Protein AF-A0A7X8HDX9-F1 (afdb_monomer)

Foldseek 3Di:
DDDDDDDDPDDDQDAQPDPQLNQLLVVLCVVLVCPVVDPPDDPVNNVVSVVLNVLLSVLSNLLSVCCVVVVAPFFDCVVPPVDDRDVVLAAEEEEEEDDLAADDSVSVSLLSCLSSDPPNNHNAYEYEYAAADDPVCNPGDHRVRSLVRCCVVPPPNPPPHYHYDYQRHNHDPLNSLLSVLLSRQQGAYEYEYEEEPVCVVVCVVCVVVSVVSNVVSCVVSNYNYHYHYDYDD

Nearest PDB structures (foldseek):
  6p6f-assembly1_B  TM=4.326E-01  e=3.701E-01  synthetic construct
  1di0-assembly1_A  TM=3.783E-01  e=5.252E-01  Brucella abortus
  1kz9-assembly1_E  TM=4.266E-01  e=2.537E+00  Schizosaccharomyces pombe
  2obx-assembly1_A  TM=3.751E-01  e=1.788E+00  Mesorhizobium loti
  2a57-assembly1_A  TM=4.242E-01  e=6.086E+00  Schizosaccharomyces pombe

Mean predicted aligned error: 6.3 Å

Solvent-accessible surface area (backbone atoms only — not comparable to full-atom values): 13174 Å² total; per-residue (Å²): 136,81,85,78,78,74,77,80,78,79,70,80,83,83,72,60,80,48,71,67,48,40,53,32,52,50,51,51,51,52,56,61,65,49,53,79,75,45,86,88,59,53,74,65,54,50,52,53,51,50,53,51,50,54,53,50,54,54,23,45,48,41,33,36,54,32,41,74,70,64,68,35,63,66,54,68,55,86,55,51,89,85,44,86,62,46,72,94,45,46,44,49,35,24,38,40,53,74,44,60,63,70,70,45,70,69,58,54,48,49,55,39,48,44,56,35,35,93,81,38,81,31,41,30,34,37,43,28,52,40,33,45,90,46,85,93,52,80,83,55,68,56,55,68,58,34,49,51,48,39,39,73,68,27,63,92,43,44,56,63,45,38,40,74,44,99,62,14,76,78,14,46,66,63,51,31,53,40,58,53,52,68,73,43,64,60,22,38,39,38,40,33,38,49,36,50,63,86,51,41,70,59,50,65,69,46,41,69,65,47,46,55,54,41,52,52,50,22,59,74,38,55,29,51,77,45,80,47,78,43,75,49,129

Structure (mmCIF, N/CA/C/O backbone):
data_AF-A0A7X8HDX9-F1
#
_entry.id   AF-A0A7X8HDX9-F1
#
loop_
_atom_site.group_PDB
_atom_site.id
_atom_site.type_symbol
_atom_site.label_atom_id
_atom_site.label_alt_id
_atom_site.label_comp_id
_atom_site.label_asym_id
_atom_site.label_entity_id
_atom_site.label_seq_id
_atom_site.pdbx_PDB_ins_code
_atom_site.Cartn_x
_atom_site.Cartn_y
_atom_site.Cartn_z
_atom_site.occupancy
_atom_site.B_iso_or_equiv
_atom_site.auth_seq_id
_atom_site.auth_comp_id
_atom_site.auth_asym_id
_atom_site.auth_atom_id
_atom_site.pdbx_PDB_model_num
ATOM 1 N N . MET A 1 1 ? 4.720 26.850 -41.016 1.00 37.66 1 MET A N 1
ATOM 2 C CA . MET A 1 1 ? 5.793 26.227 -40.214 1.00 37.66 1 MET A CA 1
ATOM 3 C C . MET A 1 1 ? 5.477 26.495 -38.758 1.00 37.66 1 MET A C 1
ATOM 5 O O . MET A 1 1 ? 5.655 27.613 -38.307 1.00 37.66 1 MET A O 1
ATOM 9 N N . THR A 1 2 ? 4.884 25.527 -38.069 1.00 37.19 2 THR A N 1
ATOM 10 C CA . THR A 1 2 ? 4.620 25.596 -36.626 1.00 37.19 2 THR A CA 1
ATOM 11 C C . THR A 1 2 ? 5.867 25.128 -35.892 1.00 37.19 2 THR A C 1
ATOM 13 O O . THR A 1 2 ? 6.262 23.969 -36.041 1.00 37.19 2 THR A O 1
ATOM 16 N N . GLU A 1 3 ? 6.498 26.039 -35.154 1.00 37.12 3 GLU A N 1
ATOM 17 C CA . GLU A 1 3 ? 7.587 25.736 -34.229 1.00 37.12 3 GLU A CA 1
ATOM 18 C C . GLU A 1 3 ? 7.118 24.668 -33.239 1.00 37.12 3 GLU A C 1
ATOM 20 O O . GLU A 1 3 ? 6.169 24.861 -32.480 1.00 37.12 3 GLU A O 1
ATOM 25 N N . ARG A 1 4 ? 7.761 23.500 -33.294 1.00 38.28 4 ARG A N 1
ATOM 26 C CA . ARG A 1 4 ? 7.663 22.499 -32.238 1.00 38.28 4 ARG A CA 1
ATOM 27 C C . ARG A 1 4 ? 8.519 23.006 -31.089 1.00 38.28 4 ARG A C 1
ATOM 29 O O . ARG A 1 4 ? 9.742 22.942 -31.168 1.00 38.28 4 ARG A O 1
ATOM 36 N N . THR A 1 5 ? 7.879 23.526 -30.053 1.00 39.78 5 THR A N 1
ATOM 37 C CA . THR A 1 5 ? 8.515 23.786 -28.765 1.00 39.78 5 THR A CA 1
ATOM 38 C C . THR A 1 5 ? 9.063 22.461 -28.243 1.00 39.78 5 THR A C 1
ATOM 40 O O . THR A 1 5 ? 8.305 21.518 -28.013 1.00 39.78 5 THR A O 1
ATOM 43 N N . GLU A 1 6 ? 10.388 22.361 -28.129 1.00 35.78 6 GLU A N 1
ATOM 44 C CA . GLU A 1 6 ? 11.032 21.241 -27.447 1.00 35.78 6 GLU A CA 1
ATOM 45 C C . GLU A 1 6 ? 10.458 21.115 -26.026 1.00 35.78 6 GLU A C 1
ATOM 47 O O . GLU A 1 6 ? 10.228 22.137 -25.367 1.00 35.78 6 GLU A O 1
ATOM 52 N N . PRO A 1 7 ? 10.210 19.888 -25.532 1.00 40.16 7 PRO A N 1
ATOM 53 C CA . PRO A 1 7 ? 9.835 19.699 -24.140 1.00 40.16 7 PRO A CA 1
ATOM 54 C C . PRO A 1 7 ? 10.942 20.270 -23.235 1.00 40.16 7 PRO A C 1
ATOM 56 O O . PRO A 1 7 ? 12.125 20.184 -23.582 1.00 40.16 7 PRO A O 1
ATOM 59 N N . PRO A 1 8 ? 10.587 20.877 -22.090 1.00 40.69 8 PRO A N 1
ATOM 60 C CA . PRO A 1 8 ? 11.561 21.500 -21.206 1.00 40.69 8 PRO A CA 1
ATOM 61 C C . PRO A 1 8 ? 12.632 20.484 -20.801 1.00 40.69 8 PRO A C 1
ATOM 63 O O . PRO A 1 8 ? 12.323 19.373 -20.369 1.00 40.69 8 PRO A O 1
ATOM 66 N N . ARG A 1 9 ? 13.904 20.873 -20.957 1.00 42.75 9 ARG A N 1
ATOM 67 C CA . ARG A 1 9 ? 15.053 20.074 -20.518 1.00 42.75 9 ARG A CA 1
ATOM 68 C C . ARG A 1 9 ? 14.881 19.718 -19.043 1.00 42.75 9 ARG A C 1
ATOM 70 O O . ARG A 1 9 ? 14.708 20.613 -18.215 1.00 42.75 9 ARG A O 1
ATOM 77 N N . ALA A 1 10 ? 14.954 18.423 -18.737 1.00 47.06 10 ALA A N 1
ATOM 78 C CA . ALA A 1 10 ? 14.985 17.922 -17.372 1.00 47.06 10 ALA A CA 1
ATOM 79 C C . ALA A 1 10 ? 16.062 18.680 -16.579 1.00 47.06 10 ALA A C 1
ATOM 81 O O . ALA A 1 10 ? 17.202 18.814 -17.031 1.00 47.06 10 ALA A O 1
ATOM 82 N N . GLY A 1 11 ? 15.677 19.228 -15.423 1.00 48.50 11 GLY A N 1
ATOM 83 C CA . GLY A 1 11 ? 16.617 19.851 -14.493 1.00 48.50 11 GLY A CA 1
ATOM 84 C C . GLY A 1 11 ? 17.691 18.856 -14.029 1.00 48.50 11 GLY A C 1
ATOM 85 O O . GLY A 1 11 ? 17.603 17.663 -14.329 1.00 48.50 11 GLY A O 1
ATOM 86 N N . PRO A 1 12 ? 18.717 19.312 -13.289 1.00 50.28 12 PRO A N 1
ATOM 87 C CA . PRO A 1 12 ? 19.726 18.405 -12.753 1.00 50.28 12 PRO A CA 1
ATOM 88 C C . PRO A 1 12 ? 19.052 17.268 -11.965 1.00 50.28 12 PRO A C 1
ATOM 90 O O . PRO A 1 12 ? 18.074 17.531 -11.255 1.00 50.28 12 PRO A O 1
ATOM 93 N N . PRO A 1 13 ? 19.546 16.019 -12.078 1.00 60.22 13 PRO A N 1
ATOM 94 C CA . PRO A 1 13 ? 18.929 14.875 -11.423 1.00 60.22 13 PRO A CA 1
ATOM 95 C C . PRO A 1 13 ? 18.834 15.129 -9.918 1.00 60.22 13 PRO A C 1
ATOM 97 O O . PRO A 1 13 ? 19.844 15.278 -9.221 1.00 60.22 13 PRO A O 1
ATOM 100 N N . ARG A 1 14 ? 17.599 15.210 -9.411 1.00 75.31 14 ARG A N 1
ATOM 101 C CA . ARG A 1 14 ? 17.349 15.369 -7.979 1.00 75.31 14 ARG A CA 1
ATOM 102 C C . ARG A 1 14 ? 17.865 14.121 -7.270 1.00 75.31 14 ARG A C 1
ATOM 104 O O . ARG A 1 14 ? 17.580 12.996 -7.670 1.00 75.31 14 ARG A O 1
ATOM 111 N N . THR A 1 15 ? 18.672 14.325 -6.235 1.00 83.38 15 THR A N 1
ATOM 112 C CA . THR A 1 15 ? 19.253 13.232 -5.448 1.00 83.38 15 THR A CA 1
ATOM 113 C C . THR A 1 15 ? 18.487 13.096 -4.134 1.00 83.38 15 THR A C 1
ATOM 115 O O . THR A 1 15 ? 18.305 14.113 -3.460 1.00 83.38 15 THR A O 1
ATOM 118 N N . PRO A 1 16 ? 18.067 11.881 -3.732 1.00 90.12 16 PRO A N 1
ATOM 119 C CA . PRO A 1 16 ? 17.380 11.686 -2.462 1.00 90.12 16 PRO A CA 1
ATOM 120 C C . PRO A 1 16 ? 18.312 11.967 -1.278 1.00 90.12 16 PRO A C 1
ATOM 122 O O . PRO A 1 16 ? 19.475 11.524 -1.229 1.00 90.12 16 PRO A O 1
ATOM 125 N N . ARG A 1 17 ? 17.793 12.711 -0.306 1.00 90.81 17 ARG A N 1
ATOM 126 C CA . ARG A 1 17 ? 18.526 13.148 0.884 1.00 90.81 17 ARG A CA 1
ATOM 127 C C . ARG A 1 17 ? 18.380 12.150 2.028 1.00 90.81 17 ARG A C 1
ATOM 129 O O . ARG A 1 17 ? 19.383 11.899 2.698 1.00 90.81 17 ARG A O 1
ATOM 136 N N . SER A 1 18 ? 17.207 11.542 2.211 1.00 90.50 18 SER A N 1
ATOM 137 C CA . SER A 1 18 ? 17.012 10.493 3.216 1.00 90.50 18 SER A CA 1
ATOM 138 C C . SER A 1 18 ? 17.762 9.200 2.841 1.00 90.50 18 SER A C 1
ATOM 140 O O . SER A 1 18 ? 17.784 8.802 1.665 1.00 90.50 18 SER A O 1
ATOM 142 N N . PRO A 1 19 ? 18.418 8.534 3.812 1.00 91.06 19 PRO A N 1
ATOM 143 C CA . PRO A 1 19 ? 19.074 7.245 3.591 1.00 91.06 19 PRO A CA 1
ATOM 144 C C . PRO A 1 19 ? 18.121 6.171 3.053 1.00 91.06 19 PRO A C 1
ATOM 146 O O . PRO A 1 19 ? 18.496 5.395 2.171 1.00 91.06 19 PRO A O 1
ATOM 149 N N . GLU A 1 20 ? 16.886 6.155 3.550 1.00 91.00 20 GLU A N 1
ATOM 150 C CA . GLU A 1 20 ? 15.855 5.182 3.203 1.00 91.00 20 GLU A CA 1
ATOM 151 C C . GLU A 1 20 ? 15.478 5.312 1.730 1.00 91.00 20 GLU A C 1
ATOM 153 O O . GLU A 1 20 ? 15.574 4.333 0.987 1.00 91.00 20 GLU A O 1
ATOM 158 N N . ILE A 1 21 ? 15.137 6.521 1.267 1.00 94.50 21 ILE A N 1
ATOM 159 C CA . ILE A 1 21 ? 14.769 6.731 -0.137 1.00 94.50 21 ILE A CA 1
ATOM 160 C C . ILE A 1 21 ? 15.964 6.491 -1.055 1.00 94.50 21 ILE A C 1
ATOM 162 O O . ILE A 1 21 ? 15.805 5.874 -2.108 1.00 94.50 21 ILE A O 1
ATOM 166 N N . ARG A 1 22 ? 17.180 6.885 -0.656 1.00 94.81 22 ARG A N 1
ATOM 167 C CA . ARG A 1 22 ? 18.393 6.589 -1.435 1.00 94.81 22 ARG A CA 1
ATOM 168 C C . ARG A 1 22 ? 18.588 5.089 -1.641 1.00 94.81 22 ARG A C 1
ATOM 170 O O . ARG A 1 22 ? 18.906 4.664 -2.752 1.00 94.81 22 ARG A O 1
ATOM 177 N N . ARG A 1 23 ? 18.374 4.290 -0.594 1.00 95.19 23 ARG A N 1
ATOM 178 C CA . ARG A 1 23 ? 18.450 2.826 -0.649 1.00 95.19 23 ARG A CA 1
ATOM 179 C C . ARG A 1 23 ? 17.390 2.246 -1.589 1.00 95.19 23 ARG A C 1
ATOM 181 O O . ARG A 1 23 ? 17.733 1.414 -2.428 1.00 95.19 23 ARG A O 1
ATOM 188 N N . ILE A 1 24 ? 16.132 2.681 -1.466 1.00 95.62 24 ILE A N 1
ATOM 189 C CA . ILE A 1 24 ? 15.026 2.209 -2.319 1.00 95.62 24 ILE A CA 1
ATOM 190 C C . ILE A 1 24 ? 15.304 2.565 -3.783 1.00 95.62 24 ILE A C 1
ATOM 192 O O . ILE A 1 24 ? 15.274 1.689 -4.644 1.00 95.62 24 ILE A O 1
ATOM 196 N N . LEU A 1 25 ? 15.659 3.822 -4.058 1.00 95.56 25 LEU A N 1
ATOM 197 C CA . LEU A 1 25 ? 15.948 4.312 -5.404 1.00 95.56 25 LEU A CA 1
ATOM 198 C C . LEU A 1 25 ? 17.123 3.563 -6.047 1.00 95.56 25 LEU A C 1
ATOM 200 O O . LEU A 1 25 ? 17.060 3.209 -7.221 1.00 95.56 25 LEU A O 1
ATOM 204 N N . GLY A 1 26 ? 18.174 3.266 -5.275 1.00 94.88 26 GLY A N 1
ATOM 205 C CA . GLY A 1 26 ? 19.292 2.445 -5.740 1.00 94.88 26 GLY A CA 1
ATOM 206 C C . GLY A 1 26 ? 18.860 1.036 -6.157 1.00 94.88 26 GLY A C 1
ATOM 207 O O . GLY A 1 26 ? 19.297 0.547 -7.198 1.00 94.88 26 GLY A O 1
ATOM 208 N N . LYS A 1 27 ? 17.958 0.401 -5.394 1.00 95.25 27 LYS A N 1
ATOM 209 C CA . LYS A 1 27 ? 17.389 -0.909 -5.754 1.00 95.25 27 LYS A CA 1
ATOM 210 C C . LYS A 1 27 ? 16.525 -0.835 -7.009 1.00 95.25 27 LYS A C 1
ATOM 212 O O . LYS A 1 27 ? 16.699 -1.669 -7.890 1.00 95.25 27 LYS A O 1
ATOM 217 N N . VAL A 1 28 ? 15.648 0.166 -7.107 1.00 94.38 28 VAL A N 1
ATOM 218 C CA . VAL A 1 28 ? 14.807 0.400 -8.293 1.00 94.38 28 VAL A CA 1
ATOM 219 C C . VAL A 1 28 ? 15.687 0.551 -9.533 1.00 94.38 28 VAL A C 1
ATOM 221 O O . VAL A 1 28 ? 15.566 -0.242 -10.463 1.00 94.38 28 VAL A O 1
ATOM 224 N N . ARG A 1 29 ? 16.654 1.473 -9.512 1.00 93.88 29 ARG A N 1
ATOM 225 C CA . ARG A 1 29 ? 17.590 1.686 -10.627 1.00 93.88 29 ARG A CA 1
ATOM 226 C C . ARG A 1 29 ? 18.380 0.433 -10.990 1.00 93.88 29 ARG A C 1
ATOM 228 O O . ARG A 1 29 ? 18.578 0.168 -12.168 1.00 93.88 29 ARG A O 1
ATOM 235 N N . GLY A 1 30 ? 18.808 -0.350 -9.999 1.00 92.81 30 GLY A N 1
ATOM 236 C CA . GLY A 1 30 ? 19.499 -1.618 -10.237 1.00 92.81 30 GLY A CA 1
ATOM 237 C C . GLY A 1 30 ? 18.624 -2.648 -10.958 1.00 92.81 30 GLY A C 1
ATOM 238 O O . GLY A 1 30 ? 19.079 -3.277 -11.910 1.00 92.81 30 GLY A O 1
ATOM 239 N N . VAL A 1 31 ? 17.360 -2.790 -10.543 1.00 91.00 31 VAL A N 1
ATOM 240 C CA . VAL A 1 31 ? 16.401 -3.704 -11.185 1.00 91.00 31 VAL A CA 1
ATOM 241 C C . VAL A 1 31 ? 16.117 -3.262 -12.618 1.00 91.00 31 VAL A C 1
ATOM 243 O O . VAL A 1 31 ? 16.304 -4.058 -13.536 1.00 91.00 31 VAL A O 1
ATOM 246 N N . PHE A 1 32 ? 15.737 -2.001 -12.832 1.00 91.12 32 PHE A N 1
ATOM 247 C CA . PHE A 1 32 ? 15.416 -1.508 -14.174 1.00 91.12 32 PHE A CA 1
ATOM 248 C C . PHE A 1 32 ? 16.642 -1.474 -15.098 1.00 91.12 32 PHE A C 1
ATOM 250 O O . PHE A 1 32 ? 16.543 -1.864 -16.257 1.00 91.12 32 PHE A O 1
ATOM 257 N N . GLY A 1 33 ? 17.826 -1.136 -14.579 1.00 89.19 33 GLY A N 1
ATOM 258 C CA . GLY A 1 33 ? 19.077 -1.186 -15.342 1.00 89.19 33 GLY A CA 1
ATOM 259 C C . GLY A 1 33 ? 19.488 -2.602 -15.762 1.00 89.19 33 GLY A C 1
ATOM 260 O O . GLY A 1 33 ? 20.220 -2.768 -16.733 1.00 89.19 33 GLY A O 1
ATOM 261 N N . SER A 1 34 ? 18.992 -3.640 -15.080 1.00 89.00 34 SER A N 1
ATOM 262 C CA . SER A 1 34 ? 19.224 -5.029 -15.488 1.00 89.00 34 SER A CA 1
ATOM 263 C C . SER A 1 34 ? 18.346 -5.473 -16.665 1.00 89.00 34 SER A C 1
ATOM 265 O O . SER A 1 34 ? 18.654 -6.490 -17.287 1.00 89.00 34 SER A O 1
ATOM 267 N N . LEU A 1 35 ? 17.290 -4.727 -17.019 1.00 87.12 35 LEU A N 1
ATOM 268 C CA . LEU A 1 35 ? 16.334 -5.118 -18.066 1.00 87.12 35 LEU A CA 1
ATOM 269 C C . LEU A 1 35 ? 16.977 -5.213 -19.460 1.00 87.12 35 LEU A C 1
ATOM 271 O O . LEU A 1 35 ? 16.535 -5.990 -20.309 1.00 87.12 35 LEU A O 1
ATOM 275 N N . ASP A 1 36 ? 18.078 -4.499 -19.691 1.00 80.69 36 ASP A N 1
ATOM 276 C CA . ASP A 1 36 ? 18.880 -4.594 -20.920 1.00 80.69 36 ASP A CA 1
ATOM 277 C C . ASP A 1 36 ? 19.565 -5.944 -21.115 1.00 80.69 36 ASP A C 1
ATOM 279 O O . ASP A 1 36 ? 19.867 -6.327 -22.244 1.00 80.69 36 ASP A O 1
ATOM 283 N N . THR A 1 37 ? 19.713 -6.724 -20.047 1.00 86.88 37 THR A N 1
ATOM 284 C CA . THR A 1 37 ? 20.318 -8.060 -20.112 1.00 86.88 37 THR A CA 1
ATOM 285 C C . THR A 1 37 ? 19.340 -9.162 -20.526 1.00 86.88 37 THR A C 1
ATOM 287 O O . THR A 1 37 ? 19.771 -10.257 -20.888 1.00 86.88 37 THR A O 1
ATOM 290 N N . TYR A 1 38 ? 18.030 -8.891 -20.524 1.00 86.88 38 TYR A N 1
ATOM 291 C CA . TYR A 1 38 ? 17.012 -9.890 -20.847 1.00 86.88 38 TYR A CA 1
ATOM 292 C C . TYR A 1 38 ? 16.660 -9.850 -22.335 1.00 86.88 38 TYR A C 1
ATOM 294 O O . TYR A 1 38 ? 16.083 -8.882 -22.835 1.00 86.88 38 TYR A O 1
ATOM 302 N N . SER A 1 39 ? 16.977 -10.938 -23.041 1.00 86.19 39 SER A N 1
ATOM 303 C CA . SER A 1 39 ? 16.709 -11.101 -24.477 1.00 86.19 39 SER A CA 1
ATOM 304 C C . SER A 1 39 ? 15.231 -11.305 -24.813 1.00 86.19 39 SER A C 1
ATOM 306 O O . SER A 1 39 ? 14.847 -11.159 -25.969 1.00 86.19 39 SER A O 1
ATOM 308 N N . CYS A 1 40 ? 14.400 -11.632 -23.821 1.00 87.94 40 CYS A N 1
ATOM 309 C CA . CYS A 1 40 ? 12.962 -11.825 -23.994 1.00 87.94 40 CYS A CA 1
ATOM 310 C C . CYS A 1 40 ? 12.159 -10.519 -24.075 1.00 87.94 40 CYS A C 1
ATOM 312 O O . CYS A 1 40 ? 10.977 -10.587 -24.393 1.00 87.94 40 CYS A O 1
ATOM 314 N N . LEU A 1 41 ? 12.771 -9.363 -23.788 1.00 89.50 41 LEU A N 1
ATOM 315 C CA . LEU A 1 41 ? 12.086 -8.070 -23.771 1.00 89.50 41 LEU A CA 1
ATOM 316 C C . LEU A 1 41 ? 12.243 -7.340 -25.103 1.00 89.50 41 LEU A C 1
ATOM 318 O O . LEU A 1 41 ? 13.371 -7.037 -25.527 1.00 89.50 41 LEU A O 1
ATOM 322 N N . ASP A 1 42 ? 11.113 -7.010 -25.723 1.00 90.88 42 ASP A N 1
ATOM 323 C CA . ASP A 1 42 ? 11.083 -6.243 -26.962 1.00 90.88 42 ASP A CA 1
ATOM 324 C C . ASP A 1 42 ? 11.212 -4.722 -26.708 1.00 90.88 42 ASP A C 1
ATOM 326 O O . ASP A 1 42 ? 11.363 -4.245 -25.580 1.00 90.88 42 ASP A O 1
ATOM 330 N N . GLN A 1 43 ? 11.206 -3.915 -27.775 1.00 87.62 43 GLN A N 1
ATOM 331 C CA . GLN A 1 43 ? 11.323 -2.458 -27.636 1.00 87.62 43 GLN A CA 1
ATOM 332 C C . GLN A 1 43 ? 10.103 -1.823 -26.946 1.00 87.62 43 GLN A C 1
ATOM 334 O O . GLN A 1 43 ? 10.236 -0.776 -26.308 1.00 87.62 43 GLN A O 1
ATOM 339 N N . ARG A 1 44 ? 8.914 -2.410 -27.098 1.00 90.06 44 ARG A N 1
ATOM 340 C CA . ARG A 1 44 ? 7.688 -1.919 -26.470 1.00 90.06 44 ARG A CA 1
ATOM 341 C C . ARG A 1 44 ? 7.745 -2.165 -24.965 1.00 90.06 44 ARG A C 1
ATOM 343 O O . ARG A 1 44 ? 7.525 -1.212 -24.220 1.00 90.06 44 ARG A O 1
ATOM 350 N N . ASP A 1 45 ? 8.124 -3.368 -24.547 1.00 89.38 45 ASP A N 1
ATOM 351 C CA . ASP A 1 45 ? 8.305 -3.732 -23.141 1.00 89.38 45 ASP A CA 1
ATOM 352 C C . ASP A 1 45 ? 9.298 -2.780 -22.469 1.00 89.38 45 ASP A C 1
ATOM 354 O O . ASP A 1 45 ? 9.021 -2.204 -21.421 1.00 89.38 45 ASP A O 1
ATOM 358 N N . ARG A 1 46 ? 10.436 -2.518 -23.123 1.00 88.69 46 ARG A N 1
ATOM 359 C CA . ARG A 1 46 ? 11.459 -1.586 -22.615 1.00 88.69 46 ARG A CA 1
ATOM 360 C C . ARG A 1 46 ? 10.931 -0.173 -22.406 1.00 88.69 46 ARG A C 1
ATOM 362 O O . ARG A 1 46 ? 11.267 0.460 -21.409 1.00 88.69 46 ARG A O 1
ATOM 369 N N . ARG A 1 47 ? 10.107 0.333 -23.328 1.00 90.06 47 ARG A N 1
ATOM 370 C CA . ARG A 1 47 ? 9.482 1.658 -23.177 1.00 90.06 47 ARG A CA 1
ATOM 371 C C . ARG A 1 47 ? 8.509 1.683 -22.006 1.00 90.06 47 ARG A C 1
ATOM 373 O O . ARG A 1 47 ? 8.488 2.663 -21.270 1.00 90.06 47 ARG A O 1
ATOM 380 N N . GLU A 1 48 ? 7.731 0.621 -21.831 1.00 90.62 48 GLU A N 1
ATOM 381 C CA . GLU A 1 48 ? 6.813 0.500 -20.701 1.00 90.62 48 GLU A CA 1
ATOM 382 C C . GLU A 1 48 ? 7.570 0.441 -19.369 1.00 90.62 48 GLU A C 1
ATOM 384 O O . GLU A 1 48 ? 7.246 1.183 -18.443 1.00 90.62 48 GLU A O 1
ATOM 389 N N . PHE A 1 49 ? 8.639 -0.352 -19.283 1.00 92.50 49 PHE A N 1
ATOM 390 C CA . PHE A 1 49 ? 9.488 -0.385 -18.096 1.00 92.50 49 PHE A CA 1
ATOM 391 C C . PHE A 1 49 ? 10.148 0.965 -17.808 1.00 92.50 49 PHE A C 1
ATOM 393 O O . PHE A 1 49 ? 10.135 1.400 -16.660 1.00 92.50 49 PHE A O 1
ATOM 400 N N . SER A 1 50 ? 10.660 1.658 -18.828 1.00 91.25 50 SER A N 1
ATOM 401 C CA . SER A 1 50 ? 11.225 3.004 -18.661 1.00 91.25 50 SER A CA 1
ATOM 402 C C . SER A 1 50 ? 10.192 3.981 -18.097 1.00 91.25 50 SER A C 1
ATOM 404 O O . SER A 1 50 ? 10.507 4.741 -17.189 1.00 91.25 50 SER A O 1
ATOM 406 N N . TYR A 1 51 ? 8.945 3.920 -18.575 1.00 93.00 51 TYR A N 1
ATOM 407 C CA . TYR A 1 51 ? 7.861 4.746 -18.044 1.00 93.00 51 TYR A CA 1
ATOM 408 C C . TYR A 1 51 ? 7.612 4.490 -16.548 1.00 93.00 51 TYR A C 1
ATOM 410 O O . TYR A 1 51 ? 7.472 5.436 -15.772 1.00 93.00 51 TYR A O 1
ATOM 418 N N . TYR A 1 52 ? 7.576 3.224 -16.117 1.00 94.69 52 TYR A N 1
ATOM 419 C CA . TYR A 1 52 ? 7.409 2.901 -14.695 1.00 94.69 52 TYR A CA 1
ATOM 420 C C . TYR A 1 52 ? 8.630 3.262 -13.856 1.00 94.69 52 TYR A C 1
ATOM 422 O O . TYR A 1 52 ? 8.457 3.670 -12.708 1.00 94.69 52 TYR A O 1
ATOM 430 N N . GLN A 1 53 ? 9.838 3.142 -14.411 1.00 94.94 53 GLN A N 1
ATOM 431 C CA . GLN A 1 53 ? 11.044 3.606 -13.741 1.00 94.94 53 GLN A CA 1
ATOM 432 C C . GLN A 1 53 ? 10.921 5.098 -13.427 1.00 94.94 53 GLN A C 1
ATOM 434 O O . GLN A 1 53 ? 10.996 5.460 -12.255 1.00 94.94 53 GLN A O 1
ATOM 439 N N . ASP A 1 54 ? 10.649 5.934 -14.432 1.00 94.19 54 ASP A N 1
ATOM 440 C CA . ASP A 1 54 ? 10.513 7.385 -14.258 1.00 94.19 54 ASP A CA 1
ATOM 441 C C . ASP A 1 54 ? 9.450 7.720 -13.203 1.00 94.19 54 ASP A C 1
ATOM 443 O O . ASP A 1 54 ? 9.706 8.482 -12.269 1.00 94.19 54 ASP A O 1
ATOM 447 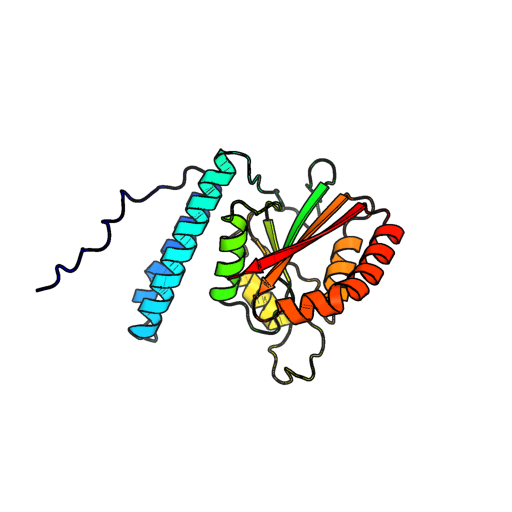N N . LEU A 1 55 ? 8.292 7.056 -13.273 1.00 95.50 55 LEU A N 1
ATOM 448 C CA . LEU A 1 55 ? 7.206 7.216 -12.305 1.00 95.50 55 LEU A CA 1
ATOM 449 C C . LEU A 1 55 ? 7.653 6.881 -10.874 1.00 95.50 55 LEU A C 1
ATOM 451 O O . LEU A 1 55 ? 7.332 7.615 -9.936 1.00 95.50 55 LEU A O 1
ATOM 455 N N . TYR A 1 56 ? 8.377 5.775 -10.681 1.00 96.31 56 TYR A N 1
ATOM 456 C CA . TYR A 1 56 ? 8.866 5.380 -9.359 1.00 96.31 56 TYR A CA 1
ATOM 457 C C . TYR A 1 56 ? 9.916 6.351 -8.840 1.00 96.31 56 TYR A C 1
ATOM 459 O O . TYR A 1 56 ? 9.878 6.701 -7.661 1.00 96.31 56 TYR A O 1
ATOM 467 N N . GLU A 1 57 ? 10.838 6.793 -9.694 1.00 96.00 57 GLU A N 1
ATOM 468 C CA . GLU A 1 57 ? 11.872 7.747 -9.306 1.00 96.00 57 GLU A CA 1
ATOM 469 C C . GLU A 1 57 ? 11.261 9.088 -8.884 1.00 96.00 57 GLU A C 1
ATOM 471 O O . GLU A 1 57 ? 11.586 9.595 -7.808 1.00 96.00 57 GLU A O 1
ATOM 476 N N . GLU A 1 58 ? 10.326 9.625 -9.669 1.00 96.00 58 GLU A N 1
ATOM 477 C CA . GLU A 1 58 ? 9.612 10.863 -9.347 1.00 96.00 58 GLU A CA 1
ATOM 478 C C . GLU A 1 58 ? 8.834 10.750 -8.032 1.00 96.00 58 GLU A C 1
ATOM 480 O O . GLU A 1 58 ? 8.954 11.616 -7.160 1.00 96.00 58 GLU A O 1
ATOM 485 N N . ALA A 1 59 ? 8.081 9.660 -7.848 1.00 96.50 59 ALA A N 1
ATOM 486 C CA . ALA A 1 59 ? 7.311 9.446 -6.629 1.00 96.50 59 ALA A CA 1
ATOM 487 C C . ALA A 1 59 ? 8.219 9.310 -5.397 1.00 96.50 59 ALA A C 1
ATOM 489 O O . ALA A 1 59 ? 7.945 9.911 -4.361 1.00 96.50 59 ALA A O 1
ATOM 490 N N . LEU A 1 60 ? 9.329 8.576 -5.504 1.00 96.62 60 LEU A N 1
ATOM 491 C CA . LEU A 1 60 ? 10.292 8.427 -4.411 1.00 96.62 60 LEU A CA 1
ATOM 492 C C . LEU A 1 60 ? 10.940 9.762 -4.030 1.00 96.62 60 LEU A C 1
ATOM 494 O O . LEU A 1 60 ? 11.102 10.038 -2.843 1.00 96.62 60 LEU A O 1
ATOM 498 N N . LEU A 1 61 ? 11.265 10.614 -5.004 1.00 96.06 61 LEU A N 1
ATOM 499 C CA . LEU A 1 61 ? 11.797 11.953 -4.739 1.00 96.06 61 LEU A CA 1
ATOM 500 C C . LEU A 1 61 ? 10.766 12.861 -4.053 1.00 96.06 61 LEU A C 1
ATOM 502 O O . LEU A 1 61 ? 11.117 13.585 -3.123 1.00 96.06 61 LEU A O 1
ATOM 506 N N . ALA A 1 62 ? 9.494 12.792 -4.449 1.00 95.56 62 ALA A N 1
ATOM 507 C C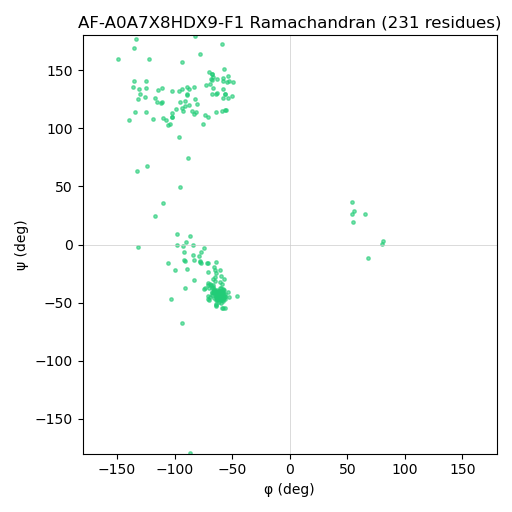A . ALA A 1 62 ? 8.422 13.514 -3.765 1.00 95.56 62 ALA A CA 1
ATOM 508 C C . ALA A 1 62 ? 8.218 13.010 -2.323 1.00 95.56 62 ALA A C 1
ATOM 510 O O . ALA A 1 62 ? 8.046 13.807 -1.400 1.00 95.56 62 ALA A O 1
ATOM 511 N N . ILE A 1 63 ? 8.303 11.694 -2.101 1.00 95.62 63 ILE A N 1
ATOM 512 C CA . ILE A 1 63 ? 8.261 11.103 -0.755 1.00 95.62 63 ILE A CA 1
ATOM 513 C C . ILE A 1 63 ? 9.459 11.581 0.080 1.00 95.62 63 ILE A C 1
ATOM 515 O O . ILE A 1 63 ? 9.275 11.925 1.244 1.00 95.62 63 ILE A O 1
ATOM 519 N N . ASP A 1 64 ? 10.662 11.672 -0.496 1.00 95.06 64 ASP A N 1
ATOM 520 C CA . ASP A 1 64 ? 11.847 12.222 0.182 1.00 95.06 64 ASP A CA 1
ATOM 521 C C . ASP A 1 64 ? 11.616 13.661 0.660 1.00 95.06 64 ASP A C 1
ATOM 523 O O . ASP A 1 64 ? 11.883 13.990 1.816 1.00 95.06 64 ASP A O 1
ATOM 527 N N . GLU A 1 65 ? 11.064 14.515 -0.205 1.00 93.50 65 GLU A N 1
ATOM 528 C CA . GLU A 1 65 ? 10.714 15.896 0.141 1.00 93.50 65 GLU A CA 1
ATOM 529 C C . GLU A 1 65 ? 9.697 15.953 1.291 1.00 93.50 65 GLU A C 1
ATOM 531 O O . GLU A 1 65 ? 9.883 16.724 2.240 1.00 93.50 65 GLU A O 1
ATOM 536 N N . LYS A 1 66 ? 8.675 15.091 1.265 1.00 93.31 66 LYS A N 1
ATOM 537 C CA . LYS A 1 66 ? 7.669 14.998 2.331 1.00 93.31 66 LYS A CA 1
ATOM 538 C C . LYS A 1 66 ? 8.243 14.510 3.659 1.00 93.31 66 LYS A C 1
ATOM 540 O O . LYS A 1 66 ? 7.890 15.072 4.702 1.00 93.31 66 LYS A O 1
ATOM 545 N N . SER A 1 67 ? 9.128 13.516 3.620 1.00 91.00 67 SER A N 1
ATOM 546 C CA . SER A 1 67 ? 9.825 12.993 4.798 1.00 91.00 67 SER A CA 1
ATOM 547 C C . SER A 1 67 ? 10.674 14.069 5.467 1.00 91.00 67 SER A C 1
ATOM 549 O O . SER A 1 67 ? 10.619 14.251 6.681 1.00 91.00 67 SER A O 1
ATOM 551 N N . LEU A 1 68 ? 11.397 14.866 4.679 1.00 90.06 68 LEU A N 1
ATOM 552 C CA . LEU A 1 68 ? 12.210 15.971 5.200 1.00 90.06 68 LEU A CA 1
ATOM 553 C C . LEU A 1 68 ? 11.362 17.110 5.765 1.00 90.06 68 LEU A C 1
ATOM 555 O O . LEU A 1 68 ? 11.745 17.727 6.757 1.00 90.06 68 LEU A O 1
ATOM 559 N N . ALA A 1 69 ? 10.202 17.367 5.159 1.00 90.25 69 ALA A N 1
ATOM 560 C CA . ALA A 1 69 ? 9.221 18.318 5.668 1.00 90.25 69 ALA A CA 1
ATOM 561 C C . ALA A 1 69 ? 8.447 17.799 6.897 1.00 90.25 69 ALA A C 1
ATOM 563 O O . ALA A 1 69 ? 7.628 18.537 7.439 1.00 90.25 69 ALA A O 1
ATOM 564 N N . ARG A 1 70 ? 8.680 16.547 7.332 1.00 87.44 70 ARG A N 1
ATOM 565 C CA . ARG A 1 70 ? 7.933 15.861 8.407 1.00 87.44 70 ARG A CA 1
ATOM 566 C C . ARG A 1 70 ? 6.423 15.798 8.167 1.00 87.44 70 ARG A C 1
ATOM 568 O O . ARG A 1 70 ? 5.620 15.765 9.092 1.00 87.44 70 ARG A O 1
ATOM 575 N N . THR A 1 71 ? 6.037 15.784 6.895 1.00 87.81 71 THR A N 1
ATOM 576 C CA . THR A 1 71 ? 4.639 15.606 6.466 1.00 87.81 71 THR A CA 1
ATOM 577 C C . THR A 1 71 ? 4.310 14.137 6.208 1.00 87.81 71 THR A C 1
ATOM 579 O O . THR A 1 71 ? 3.143 13.772 6.112 1.00 87.81 71 THR A O 1
ATOM 582 N N . LEU A 1 72 ? 5.339 13.290 6.124 1.00 86.00 72 LEU A N 1
ATOM 583 C CA . LEU A 1 72 ? 5.248 11.841 6.041 1.00 86.00 72 LEU A CA 1
ATOM 584 C C . LEU A 1 72 ? 6.364 11.262 6.912 1.00 86.00 72 LEU A C 1
ATOM 586 O O . LEU A 1 72 ? 7.530 11.364 6.560 1.00 86.00 72 LEU A O 1
ATOM 590 N N . GLU A 1 73 ? 6.024 10.705 8.069 1.00 84.31 73 GLU A N 1
ATOM 591 C CA . GLU A 1 73 ? 7.003 10.104 8.981 1.00 84.31 73 GLU A CA 1
ATOM 592 C C . GLU A 1 73 ? 6.845 8.582 8.938 1.00 84.31 73 GLU A C 1
ATOM 594 O O . GLU A 1 73 ? 5.840 8.077 9.442 1.00 84.31 73 GLU A O 1
ATOM 599 N N . PRO A 1 74 ? 7.780 7.843 8.311 1.00 77.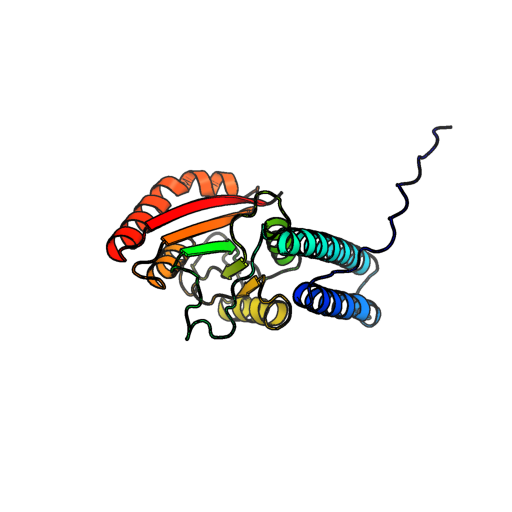00 74 PRO A N 1
ATOM 600 C CA . PRO A 1 74 ? 7.672 6.396 8.217 1.00 77.00 74 PRO A CA 1
ATOM 601 C C . PRO A 1 74 ? 7.592 5.745 9.596 1.00 77.00 74 PRO A C 1
ATOM 603 O O . PRO A 1 74 ? 8.292 6.140 10.529 1.00 77.00 74 PRO A O 1
ATOM 606 N N . VAL A 1 75 ? 6.748 4.724 9.709 1.00 82.31 75 VAL A N 1
ATOM 607 C CA . VAL A 1 75 ? 6.637 3.922 10.928 1.00 82.31 75 VAL A CA 1
ATOM 608 C C . VAL A 1 75 ? 7.631 2.777 10.830 1.00 82.31 75 VAL A C 1
ATOM 610 O O . VAL A 1 75 ? 7.661 2.067 9.824 1.00 82.31 75 VAL A O 1
ATOM 613 N N . ASP A 1 76 ? 8.437 2.589 11.871 1.00 76.62 76 ASP A N 1
ATOM 614 C CA . ASP A 1 76 ? 9.300 1.419 11.958 1.00 76.62 76 ASP A CA 1
ATOM 615 C C . ASP A 1 76 ? 8.454 0.186 12.288 1.00 76.62 76 ASP A C 1
ATOM 617 O O . ASP A 1 76 ? 7.875 0.067 13.366 1.00 76.62 76 ASP A O 1
ATOM 621 N N . LEU A 1 77 ? 8.351 -0.716 11.318 1.00 79.56 77 LEU A N 1
ATOM 622 C CA . LEU A 1 77 ? 7.626 -1.976 11.425 1.00 79.56 77 LEU A CA 1
ATOM 623 C C . LEU A 1 77 ? 8.574 -3.174 11.276 1.00 79.56 77 LEU A C 1
ATOM 625 O O . LEU A 1 77 ? 8.131 -4.245 10.861 1.00 79.56 77 LEU A O 1
ATOM 629 N N . GLN A 1 78 ? 9.870 -3.013 11.566 1.00 73.19 78 GLN A N 1
ATOM 630 C CA . GLN A 1 78 ? 10.858 -4.086 11.415 1.00 73.19 78 GLN A CA 1
ATOM 631 C C . GLN A 1 78 ? 10.503 -5.334 12.239 1.00 73.19 78 GLN A C 1
ATOM 633 O O . GLN A 1 78 ? 10.653 -6.452 11.748 1.00 73.19 78 GLN A O 1
ATOM 638 N N . ASP A 1 79 ? 9.973 -5.131 13.444 1.00 76.12 79 ASP A N 1
ATOM 639 C CA . ASP A 1 79 ? 9.567 -6.199 14.361 1.00 76.12 79 ASP A CA 1
ATOM 640 C C . ASP A 1 79 ? 8.056 -6.495 14.304 1.00 76.12 79 ASP A C 1
ATOM 642 O O . ASP A 1 79 ? 7.529 -7.222 15.144 1.00 76.12 79 ASP A O 1
ATOM 646 N N . TYR A 1 80 ? 7.318 -5.929 13.344 1.00 75.31 80 TYR A N 1
ATOM 647 C CA . TYR A 1 80 ? 5.906 -6.260 13.143 1.00 75.31 80 TYR A CA 1
ATOM 648 C C . TYR A 1 80 ? 5.772 -7.668 12.526 1.00 75.31 80 TYR A C 1
ATOM 650 O O . TYR A 1 80 ? 6.475 -7.973 11.559 1.00 75.31 80 TYR A O 1
ATOM 658 N N . PRO A 1 81 ? 4.824 -8.516 12.979 1.00 70.69 81 PRO A N 1
ATOM 659 C CA . PRO A 1 81 ? 3.727 -8.242 13.918 1.00 70.69 81 PRO A CA 1
ATOM 660 C C . PRO A 1 81 ? 4.044 -8.479 15.402 1.00 70.69 81 PRO A C 1
ATOM 662 O O . PRO A 1 81 ? 3.145 -8.350 16.231 1.00 70.69 81 PRO A O 1
ATOM 665 N N . GLN A 1 82 ? 5.273 -8.859 15.752 1.00 73.06 82 GLN A N 1
ATOM 666 C CA . GLN A 1 82 ? 5.658 -9.199 17.125 1.00 73.06 82 GLN A CA 1
ATOM 667 C C . GLN A 1 82 ? 5.708 -7.968 18.044 1.00 73.06 82 GLN A C 1
ATOM 669 O O . GLN A 1 82 ? 5.371 -8.072 19.223 1.00 73.06 82 GLN A O 1
ATOM 674 N N . VAL A 1 83 ? 6.088 -6.806 17.507 1.00 70.44 83 VAL A N 1
ATOM 675 C CA . VAL A 1 83 ? 6.143 -5.523 18.213 1.00 70.44 83 VAL A CA 1
ATOM 676 C C . VAL A 1 83 ? 5.332 -4.481 17.447 1.00 70.44 83 VAL A C 1
ATOM 678 O O . VAL A 1 83 ? 5.519 -4.252 16.253 1.00 70.44 83 VAL A O 1
ATOM 681 N N . LEU A 1 84 ? 4.412 -3.831 18.159 1.00 67.00 84 LEU A N 1
ATOM 682 C CA . LEU A 1 84 ? 3.558 -2.771 17.631 1.00 67.00 84 LEU A CA 1
ATOM 683 C C . LEU A 1 84 ? 4.161 -1.401 17.957 1.00 67.00 84 LEU A C 1
ATOM 685 O O . LEU A 1 84 ? 3.897 -0.837 19.016 1.00 67.00 84 LEU A O 1
ATOM 689 N N . ALA A 1 85 ? 4.959 -0.850 17.044 1.00 67.50 85 ALA A N 1
ATOM 690 C CA . ALA A 1 85 ? 5.634 0.435 17.232 1.00 67.50 85 ALA A CA 1
ATOM 691 C C . ALA A 1 85 ? 4.856 1.624 16.624 1.00 67.50 85 ALA A C 1
ATOM 693 O O . ALA A 1 85 ? 5.416 2.448 15.908 1.00 67.50 85 ALA A O 1
ATOM 694 N N . PHE A 1 86 ? 3.554 1.743 16.916 1.00 79.19 86 PHE A N 1
ATOM 695 C CA . PHE A 1 86 ? 2.771 2.927 16.527 1.00 79.19 86 PHE A CA 1
ATOM 696 C C . PHE A 1 86 ? 2.793 3.990 17.639 1.00 79.19 86 PHE A C 1
ATOM 698 O O . PHE A 1 86 ? 2.304 3.726 18.746 1.00 79.19 86 PHE A O 1
ATOM 705 N N . PRO A 1 87 ? 3.314 5.209 17.385 1.00 78.19 87 PRO A N 1
ATOM 706 C CA . PRO A 1 87 ? 3.354 6.271 18.385 1.00 78.19 87 PRO A CA 1
ATOM 707 C C . PRO A 1 87 ? 1.963 6.579 18.941 1.00 78.19 87 PRO A C 1
ATOM 709 O O . PRO A 1 87 ? 1.014 6.802 18.191 1.00 78.19 87 PRO A O 1
ATOM 712 N N . ARG A 1 88 ? 1.836 6.609 20.275 1.00 84.44 88 ARG A N 1
ATOM 713 C CA . ARG A 1 88 ? 0.561 6.861 20.984 1.00 84.44 88 ARG A CA 1
ATOM 714 C C . ARG A 1 88 ? -0.574 5.910 20.582 1.00 84.44 88 ARG A C 1
ATOM 716 O O . ARG A 1 88 ? -1.737 6.246 20.799 1.00 84.44 88 ARG A O 1
ATOM 723 N N . TYR A 1 89 ? -0.232 4.766 19.987 1.00 88.69 89 TYR A N 1
ATOM 724 C CA . TYR A 1 89 ? -1.189 3.785 19.491 1.00 88.69 89 TYR A CA 1
ATOM 725 C C . TYR A 1 89 ? -2.222 4.404 18.518 1.00 88.69 89 TYR A C 1
ATOM 727 O O . TYR A 1 89 ? -3.410 4.075 18.524 1.00 88.69 89 TYR A O 1
ATOM 735 N N . ASP A 1 90 ? -1.738 5.357 17.707 1.00 91.88 90 ASP A N 1
ATOM 736 C CA . ASP A 1 90 ? -2.443 5.999 16.593 1.00 91.88 90 ASP A CA 1
ATOM 737 C C . ASP A 1 90 ? -1.956 5.394 15.276 1.00 91.88 90 ASP A C 1
ATOM 739 O O . ASP A 1 90 ? -0.810 5.586 14.863 1.00 91.88 90 ASP A O 1
ATOM 743 N N . ILE A 1 91 ? -2.826 4.625 14.638 1.00 92.75 91 ILE A N 1
ATOM 744 C CA . ILE A 1 91 ? -2.530 3.841 13.449 1.00 92.75 91 ILE A CA 1
ATOM 745 C C . ILE A 1 91 ? -3.142 4.556 12.263 1.00 92.75 91 ILE A C 1
ATOM 747 O O . ILE A 1 91 ? -4.345 4.478 12.015 1.00 92.75 91 ILE A O 1
ATOM 751 N N . ARG A 1 92 ? -2.286 5.222 11.498 1.00 93.81 92 ARG A N 1
ATOM 752 C CA . ARG A 1 92 ? -2.635 5.775 10.193 1.00 93.81 92 ARG A CA 1
ATOM 753 C C . ARG A 1 92 ? -2.063 4.856 9.136 1.00 93.81 92 ARG A C 1
ATOM 755 O O . ARG A 1 92 ? -0.846 4.737 9.023 1.00 93.81 92 ARG A O 1
ATOM 762 N N . ALA A 1 93 ? -2.924 4.188 8.388 1.00 94.50 93 ALA A N 1
ATOM 763 C CA . ALA A 1 93 ? -2.497 3.229 7.381 1.00 94.50 93 ALA A CA 1
ATOM 764 C C . ALA A 1 93 ? -3.297 3.420 6.099 1.00 94.50 93 ALA A C 1
ATOM 766 O O . ALA A 1 93 ? -4.522 3.549 6.131 1.00 94.50 93 ALA A O 1
ATOM 767 N N . ALA A 1 94 ? -2.607 3.409 4.963 1.00 97.06 94 ALA A N 1
ATOM 768 C CA . ALA A 1 94 ? -3.280 3.219 3.696 1.00 97.06 94 ALA A CA 1
ATOM 769 C C . ALA A 1 94 ? -3.389 1.725 3.412 1.00 97.06 94 ALA A C 1
ATOM 771 O O . ALA A 1 94 ? -2.419 0.988 3.582 1.00 97.06 94 ALA A O 1
ATOM 772 N N . LEU A 1 95 ? -4.565 1.277 2.991 1.00 97.31 95 LEU A N 1
ATOM 773 C CA . LEU A 1 95 ? -4.802 -0.105 2.601 1.00 97.31 95 LEU A CA 1
ATOM 774 C C . LEU A 1 95 ? -5.025 -0.147 1.096 1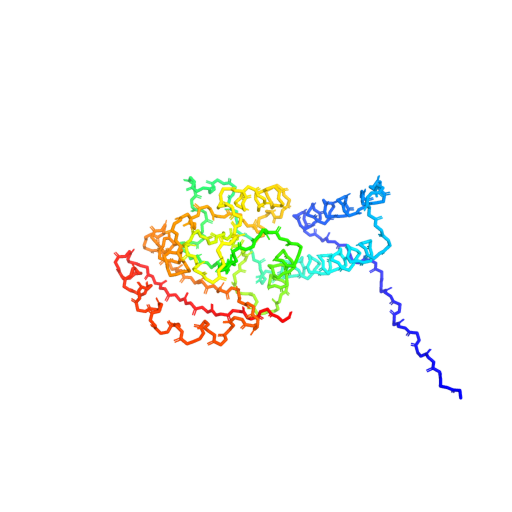.00 97.31 95 LEU A C 1
ATOM 776 O O . LEU A 1 95 ? -5.929 0.515 0.586 1.00 97.31 95 LEU A O 1
ATOM 780 N N . PHE A 1 96 ? -4.213 -0.931 0.394 1.00 95.69 96 PHE A N 1
ATOM 781 C CA . PHE A 1 96 ? -4.470 -1.273 -0.995 1.00 95.69 96 PHE A CA 1
ATOM 782 C C . PHE A 1 96 ? -4.961 -2.716 -1.080 1.00 95.69 96 PHE A C 1
ATOM 784 O O . PHE A 1 96 ? -4.182 -3.663 -0.922 1.00 95.69 96 PHE A O 1
ATOM 791 N N . ILE A 1 97 ? -6.273 -2.849 -1.264 1.00 92.12 97 ILE A N 1
ATOM 792 C CA . ILE A 1 97 ? -7.034 -4.102 -1.193 1.00 92.12 97 ILE A CA 1
ATOM 793 C C . ILE A 1 97 ? -7.980 -4.204 -2.396 1.00 92.12 97 ILE A C 1
ATOM 795 O O . ILE A 1 97 ? -8.009 -3.308 -3.237 1.00 92.12 97 ILE A O 1
ATOM 799 N N . GLY A 1 98 ? -8.704 -5.316 -2.535 1.00 76.81 98 GLY A N 1
ATOM 800 C CA . GLY A 1 98 ? -9.656 -5.508 -3.638 1.00 76.81 98 GLY A CA 1
ATOM 801 C C . GLY A 1 98 ? -9.039 -5.939 -4.974 1.00 76.81 98 GLY A C 1
ATOM 802 O O . GLY A 1 98 ? -9.756 -6.097 -5.963 1.00 76.81 98 GLY A O 1
ATOM 803 N N . SER A 1 99 ? -7.720 -6.173 -5.032 1.00 77.19 99 SER A N 1
ATOM 804 C CA . SER A 1 99 ? -7.084 -6.757 -6.219 1.00 77.19 99 SER A CA 1
ATOM 805 C C . SER A 1 99 ? -7.106 -8.290 -6.168 1.00 77.19 99 SER A C 1
ATOM 807 O O . SER A 1 99 ? -6.543 -8.931 -5.271 1.00 77.19 99 SER A O 1
ATOM 809 N N . PHE A 1 100 ? -7.758 -8.881 -7.172 1.00 78.88 100 PHE A N 1
ATOM 810 C CA . PHE A 1 100 ? -7.776 -10.327 -7.435 1.00 78.88 100 PHE A CA 1
ATOM 811 C C . PHE A 1 100 ? -6.672 -10.763 -8.403 1.00 78.88 100 PHE A C 1
ATOM 813 O O . PHE A 1 100 ? -6.486 -11.959 -8.636 1.00 78.88 100 PHE A O 1
ATOM 820 N N . ASP A 1 101 ? -5.951 -9.795 -8.960 1.00 81.69 101 ASP A N 1
ATOM 821 C CA . ASP A 1 101 ? -4.921 -10.006 -9.961 1.00 81.69 101 ASP A CA 1
ATOM 822 C C . ASP A 1 101 ? -3.543 -10.125 -9.285 1.00 81.69 101 ASP A C 1
ATOM 824 O O . ASP A 1 101 ? -3.354 -9.686 -8.143 1.00 81.69 101 ASP A O 1
ATOM 828 N N . PRO A 1 102 ? -2.558 -10.766 -9.935 1.00 84.38 102 PRO A N 1
ATOM 829 C CA . PRO A 1 102 ? -1.181 -10.735 -9.463 1.00 84.38 102 PRO A CA 1
ATOM 830 C C . PRO A 1 102 ? -0.672 -9.304 -9.263 1.00 84.38 102 PRO A C 1
ATOM 832 O O . PRO A 1 102 ? -1.009 -8.394 -10.020 1.00 84.38 102 PRO A O 1
ATOM 835 N N . PHE A 1 103 ? 0.176 -9.102 -8.253 1.00 89.69 103 PHE A N 1
ATOM 836 C CA . PHE A 1 103 ? 0.764 -7.791 -7.991 1.00 89.69 103 PHE A CA 1
ATOM 837 C C . PHE A 1 103 ? 1.717 -7.398 -9.125 1.00 89.69 103 PHE A C 1
ATOM 839 O O . PHE A 1 103 ? 2.587 -8.175 -9.523 1.00 89.69 103 PHE A O 1
ATOM 846 N N . GLN A 1 104 ? 1.529 -6.191 -9.648 1.00 89.50 104 GLN A N 1
ATOM 847 C CA . GLN A 1 104 ? 2.109 -5.697 -10.900 1.00 89.50 104 GLN A CA 1
ATOM 848 C C . GLN A 1 104 ? 2.648 -4.281 -10.696 1.00 89.50 104 GLN A C 1
ATOM 850 O O . GLN A 1 104 ? 2.340 -3.623 -9.701 1.00 89.50 104 GLN A O 1
ATOM 855 N N . MET A 1 105 ? 3.401 -3.780 -11.675 1.00 91.12 105 MET A N 1
ATOM 856 C CA . MET A 1 105 ? 4.000 -2.445 -11.618 1.00 91.12 105 MET A CA 1
ATOM 857 C C . MET A 1 105 ? 2.974 -1.314 -11.461 1.00 91.12 105 MET A C 1
ATOM 859 O O . MET A 1 105 ? 3.242 -0.339 -10.760 1.00 91.12 105 MET A O 1
ATOM 863 N N . THR A 1 106 ? 1.785 -1.458 -12.050 1.00 91.31 106 THR A N 1
ATOM 864 C CA . THR A 1 106 ? 0.643 -0.545 -11.869 1.00 91.31 106 THR A CA 1
ATOM 865 C C . THR A 1 106 ? 0.223 -0.436 -10.405 1.00 91.31 106 THR A C 1
ATOM 867 O O . THR A 1 106 ? -0.026 0.659 -9.904 1.00 91.31 106 THR A O 1
ATOM 870 N N . HIS A 1 107 ? 0.194 -1.563 -9.695 1.00 93.00 107 HIS A N 1
ATOM 871 C CA . HIS A 1 107 ? -0.186 -1.616 -8.292 1.00 93.00 107 HIS A CA 1
ATOM 872 C C . HIS A 1 107 ? 0.853 -0.915 -7.399 1.00 93.00 107 HIS A C 1
ATOM 874 O O . HIS A 1 107 ? 0.511 -0.124 -6.520 1.00 93.00 107 HIS A O 1
ATOM 880 N N . LEU A 1 108 ? 2.138 -1.152 -7.660 1.00 94.88 108 LEU A N 1
ATOM 881 C CA . LEU A 1 108 ? 3.219 -0.458 -6.964 1.00 94.88 108 LEU A CA 1
ATOM 882 C C . LEU A 1 108 ? 3.234 1.048 -7.289 1.00 94.88 108 LEU A C 1
ATOM 884 O O . LEU A 1 108 ? 3.406 1.869 -6.387 1.00 94.88 108 LEU A O 1
ATOM 888 N N . ALA A 1 109 ? 2.973 1.421 -8.547 1.00 94.69 109 ALA A N 1
ATOM 889 C CA . ALA A 1 109 ? 2.831 2.815 -8.967 1.00 94.69 109 ALA A CA 1
ATOM 890 C C . ALA A 1 109 ? 1.725 3.523 -8.181 1.00 94.69 109 ALA A C 1
ATOM 892 O O . ALA A 1 109 ? 1.926 4.639 -7.710 1.00 94.69 109 ALA A O 1
ATOM 893 N N . ALA A 1 110 ? 0.578 2.869 -8.003 1.00 94.38 110 ALA A N 1
ATOM 894 C CA . ALA A 1 110 ? -0.538 3.403 -7.236 1.00 94.38 110 ALA A CA 1
ATOM 895 C C . ALA A 1 110 ? -0.167 3.685 -5.769 1.00 94.38 110 ALA A C 1
ATOM 897 O O . ALA A 1 110 ? -0.436 4.778 -5.267 1.00 94.38 110 ALA A O 1
ATOM 898 N N . ALA A 1 111 ? 0.505 2.740 -5.104 1.00 95.94 111 ALA A N 1
ATOM 899 C CA . ALA A 1 111 ? 0.961 2.914 -3.724 1.00 95.94 111 ALA A CA 1
ATOM 900 C C . ALA A 1 111 ? 1.962 4.077 -3.586 1.00 95.94 111 ALA A C 1
ATOM 902 O O . ALA A 1 111 ? 1.829 4.913 -2.690 1.00 95.94 111 ALA A O 1
ATOM 903 N N . LEU A 1 112 ? 2.933 4.173 -4.502 1.00 96.62 112 LEU A N 1
ATOM 904 C CA . LEU A 1 112 ? 3.919 5.258 -4.508 1.00 96.62 112 LEU A CA 1
ATOM 905 C C . LEU A 1 112 ? 3.283 6.619 -4.824 1.00 96.62 112 LEU A C 1
ATOM 907 O O . LEU A 1 112 ? 3.600 7.603 -4.158 1.00 96.62 112 LEU A O 1
ATOM 911 N N . ARG A 1 113 ? 2.348 6.681 -5.782 1.00 95.19 113 ARG A N 1
ATOM 912 C CA . ARG A 1 113 ? 1.587 7.899 -6.111 1.00 95.19 113 ARG A CA 1
ATOM 913 C C . ARG A 1 113 ? 0.796 8.411 -4.915 1.00 95.19 113 ARG A C 1
ATOM 915 O O . ARG A 1 113 ? 0.796 9.614 -4.671 1.00 95.19 113 ARG A O 1
ATOM 922 N N . TYR A 1 114 ? 0.152 7.517 -4.165 1.00 96.38 114 TYR A N 1
ATOM 923 C CA . TYR A 1 114 ? -0.520 7.902 -2.930 1.00 96.38 114 TYR A CA 1
ATOM 924 C C . TYR A 1 114 ? 0.471 8.526 -1.944 1.00 96.38 114 TYR A C 1
ATOM 926 O O . TYR A 1 114 ? 0.267 9.660 -1.532 1.00 96.38 114 TYR A O 1
ATOM 934 N N . LEU A 1 115 ? 1.573 7.842 -1.616 1.00 96.19 115 LEU A N 1
ATOM 935 C CA . LEU A 1 115 ? 2.551 8.345 -0.641 1.00 96.19 115 LEU A CA 1
ATOM 936 C C . LEU A 1 115 ? 3.160 9.697 -1.060 1.00 96.19 115 LEU A C 1
ATOM 938 O O . LEU A 1 115 ? 3.352 10.579 -0.217 1.00 96.19 115 LEU A O 1
ATOM 942 N N . ALA A 1 116 ? 3.407 9.876 -2.360 1.00 95.62 116 ALA A N 1
ATOM 943 C CA . ALA A 1 116 ? 3.892 11.118 -2.956 1.00 95.62 116 ALA A CA 1
ATOM 944 C C . ALA A 1 116 ? 2.843 12.247 -2.979 1.00 95.62 116 ALA A C 1
ATOM 946 O O . ALA A 1 116 ? 3.213 13.420 -3.017 1.00 95.62 116 ALA A O 1
ATOM 947 N N . SER A 1 117 ? 1.546 11.923 -2.943 1.00 94.56 117 SER A N 1
ATOM 948 C CA . SER A 1 117 ? 0.458 12.903 -3.023 1.00 94.56 117 SER A CA 1
ATOM 949 C C . SER A 1 117 ? 0.469 13.868 -1.831 1.00 94.56 117 SER A C 1
ATOM 951 O O . SER A 1 117 ? 0.695 13.434 -0.697 1.00 94.56 117 SER A O 1
ATOM 953 N N . PRO A 1 118 ? 0.157 15.163 -2.015 1.00 91.44 118 PRO A N 1
ATOM 954 C CA . PRO A 1 118 ? -0.033 16.089 -0.895 1.00 91.44 118 PRO A CA 1
ATOM 955 C C . PRO A 1 118 ? -1.179 15.675 0.044 1.00 91.44 118 PRO A C 1
ATOM 957 O O . PRO A 1 118 ? -1.185 16.065 1.206 1.00 91.44 118 PRO A O 1
ATOM 960 N N . GLU A 1 119 ? -2.123 14.863 -0.437 1.00 90.50 119 GLU A N 1
ATOM 961 C CA . GLU A 1 119 ? -3.278 14.382 0.333 1.00 90.50 119 GLU A CA 1
ATOM 962 C C . GLU A 1 119 ? -2.959 13.148 1.194 1.00 90.50 119 GLU A C 1
ATOM 964 O O . GLU A 1 119 ? -3.789 12.740 2.007 1.00 90.50 119 GLU A O 1
ATOM 969 N N . ALA A 1 120 ? -1.774 12.537 1.038 1.00 92.81 120 ALA A N 1
ATOM 970 C CA . ALA A 1 120 ? -1.415 11.341 1.799 1.00 92.81 120 ALA A CA 1
ATOM 971 C C . ALA A 1 120 ? -1.325 11.654 3.297 1.00 92.81 120 ALA A C 1
ATOM 973 O O . ALA A 1 120 ? -0.431 12.379 3.738 1.00 92.81 120 ALA A O 1
ATOM 974 N N . SER A 1 121 ? -2.239 11.064 4.064 1.00 88.38 121 SER A N 1
ATOM 975 C CA . SER A 1 121 ? -2.357 11.223 5.516 1.00 88.38 121 SER A CA 1
ATOM 976 C C . SER A 1 121 ? -1.744 10.053 6.294 1.00 88.38 121 SER A C 1
ATOM 978 O O . SER A 1 121 ? -1.377 10.205 7.463 1.00 88.38 121 SER A O 1
ATOM 980 N N . ALA A 1 122 ? -1.619 8.895 5.641 1.00 93.25 122 ALA A N 1
ATOM 981 C CA . ALA A 1 122 ? -0.978 7.703 6.177 1.00 93.25 122 ALA A CA 1
ATOM 982 C C . ALA A 1 122 ? 0.487 7.602 5.716 1.00 93.25 122 ALA A C 1
ATOM 984 O O . ALA A 1 122 ? 0.749 7.720 4.517 1.00 93.25 122 ALA A O 1
ATOM 985 N N . PRO A 1 123 ? 1.433 7.333 6.633 1.00 92.00 123 PRO A N 1
ATOM 986 C CA . PRO A 1 123 ? 2.859 7.269 6.320 1.00 92.00 123 PRO A CA 1
ATOM 987 C C . PRO A 1 123 ? 3.318 5.986 5.619 1.00 92.00 123 PRO A C 1
ATOM 989 O O . PRO A 1 123 ? 4.481 5.889 5.233 1.00 92.00 123 PRO A O 1
ATOM 992 N N . LEU A 1 124 ? 2.436 4.997 5.481 1.00 93.81 124 LEU A N 1
ATOM 993 C CA . LEU A 1 124 ? 2.743 3.707 4.873 1.00 93.81 124 LEU A CA 1
ATOM 994 C C . LEU A 1 124 ? 1.519 3.114 4.174 1.00 93.81 124 LEU A C 1
ATOM 996 O O . LEU A 1 124 ? 0.375 3.464 4.489 1.00 93.81 124 LEU A O 1
ATOM 1000 N N . VAL A 1 125 ? 1.779 2.183 3.257 1.00 96.19 125 VAL A N 1
ATOM 1001 C CA . VAL A 1 125 ? 0.755 1.413 2.543 1.00 96.19 125 VAL A CA 1
ATOM 1002 C C . VAL A 1 125 ? 0.889 -0.071 2.873 1.00 96.19 125 VAL A C 1
ATOM 1004 O O . VAL A 1 125 ? 1.947 -0.665 2.664 1.00 96.19 125 VAL A O 1
ATOM 1007 N N . PHE A 1 126 ? -0.196 -0.695 3.325 1.00 95.94 126 PHE A N 1
ATOM 1008 C CA . PHE A 1 126 ? -0.319 -2.147 3.350 1.00 95.94 126 PHE A CA 1
ATOM 1009 C C . PHE A 1 126 ? -0.910 -2.652 2.037 1.00 95.94 126 PHE A C 1
ATOM 1011 O O . PHE A 1 126 ? -1.971 -2.196 1.610 1.00 95.94 126 PHE A O 1
ATOM 1018 N N . ILE A 1 127 ? -0.243 -3.624 1.420 1.00 95.62 127 ILE A N 1
ATOM 1019 C CA . ILE A 1 127 ? -0.751 -4.355 0.259 1.00 95.62 127 ILE A CA 1
ATOM 1020 C C . ILE A 1 127 ? -1.333 -5.675 0.759 1.00 95.62 127 ILE A C 1
ATOM 1022 O O . ILE A 1 127 ? -0.594 -6.509 1.293 1.00 95.62 127 ILE A O 1
ATOM 1026 N N . ILE A 1 128 ? -2.642 -5.866 0.588 1.00 95.19 128 ILE A N 1
ATOM 1027 C CA . ILE A 1 128 ? -3.343 -7.075 1.040 1.00 95.19 128 ILE A CA 1
ATOM 1028 C C . ILE A 1 128 ? -4.075 -7.684 -0.163 1.00 95.19 1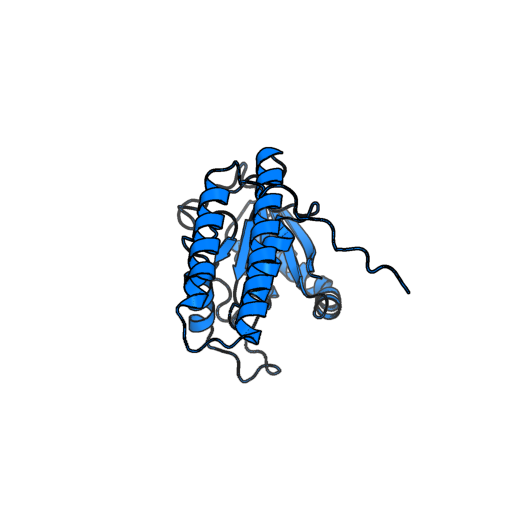28 ILE A C 1
ATOM 1030 O O . ILE A 1 128 ? -5.009 -7.069 -0.683 1.00 95.19 128 ILE A O 1
ATOM 1034 N N . PRO A 1 129 ? -3.680 -8.882 -0.628 1.00 93.00 129 PRO A N 1
ATOM 1035 C CA . PRO A 1 129 ? -4.415 -9.567 -1.683 1.00 93.00 129 PRO A CA 1
ATOM 1036 C C . PRO A 1 129 ? -5.782 -10.017 -1.159 1.00 93.00 129 PRO A C 1
ATOM 1038 O O . PRO A 1 129 ? -5.881 -10.478 -0.027 1.00 93.00 129 PRO A O 1
ATOM 1041 N N . GLU A 1 130 ? -6.830 -9.944 -1.980 1.00 91.38 130 GLU A N 1
ATOM 1042 C CA . GLU A 1 130 ? -8.149 -10.462 -1.590 1.00 91.38 130 GLU A CA 1
ATOM 1043 C C . GLU A 1 130 ? -8.243 -11.974 -1.844 1.00 91.38 130 GLU A C 1
ATOM 1045 O O . GLU A 1 130 ? -7.780 -12.455 -2.882 1.00 91.38 130 GLU A O 1
ATOM 1050 N N . GLY A 1 131 ? -8.785 -12.748 -0.904 1.00 90.31 131 GLY A N 1
ATOM 1051 C CA . GLY A 1 131 ? -8.855 -14.214 -0.986 1.00 90.31 131 GLY A CA 1
ATOM 1052 C C . GLY A 1 131 ? -10.242 -14.769 -1.288 1.00 90.31 131 GLY A C 1
ATOM 1053 O O . GLY A 1 131 ? -10.328 -15.929 -1.695 1.00 90.31 131 GLY A O 1
ATOM 1054 N N . HIS A 1 132 ? -11.293 -13.961 -1.129 1.00 87.75 132 HIS A N 1
ATOM 1055 C CA . HIS A 1 132 ? -12.676 -14.383 -1.332 1.00 87.75 132 HIS A CA 1
ATOM 1056 C C . HIS A 1 132 ? -12.946 -14.938 -2.736 1.00 87.75 132 HIS A C 1
ATOM 1058 O O . HIS A 1 132 ? -12.301 -14.564 -3.723 1.00 87.75 132 HIS A O 1
ATOM 1064 N N . ASP A 1 133 ? -13.924 -15.841 -2.812 1.00 81.81 133 ASP A N 1
ATOM 1065 C CA . ASP A 1 133 ? -14.448 -16.352 -4.068 1.00 81.81 133 ASP A CA 1
ATOM 1066 C C . ASP A 1 133 ? -15.266 -15.296 -4.800 1.00 81.81 133 ASP A C 1
ATOM 1068 O O . ASP A 1 133 ? -16.367 -14.959 -4.394 1.00 81.81 133 ASP A O 1
ATOM 1072 N N . ASN A 1 134 ? -14.738 -14.797 -5.919 1.00 76.94 134 ASN A N 1
ATOM 1073 C CA . ASN A 1 134 ? -15.473 -13.904 -6.804 1.00 76.94 134 ASN A CA 1
ATOM 1074 C C . ASN A 1 134 ? -15.974 -14.677 -8.043 1.00 76.94 134 ASN A C 1
ATOM 1076 O O . ASN A 1 134 ? -15.150 -15.028 -8.898 1.00 76.94 134 ASN A O 1
ATOM 1080 N N . PRO A 1 135 ? -17.295 -14.920 -8.178 1.00 78.69 135 PRO A N 1
ATOM 1081 C CA . PRO A 1 135 ? -17.878 -15.591 -9.341 1.00 78.69 135 PRO A CA 1
ATOM 1082 C C . PRO A 1 135 ? -17.576 -14.897 -10.676 1.00 78.69 135 PRO A C 1
ATOM 1084 O O . PRO A 1 135 ? -17.454 -15.573 -11.697 1.00 78.69 135 PRO A O 1
ATOM 1087 N N . ASP A 1 136 ? -17.392 -13.573 -10.668 1.00 74.12 136 ASP A N 1
ATOM 1088 C CA . ASP A 1 136 ? -17.093 -12.773 -11.862 1.00 74.12 136 ASP A CA 1
ATOM 1089 C C . ASP A 1 136 ? -15.620 -12.891 -12.296 1.00 74.12 136 ASP A C 1
ATOM 1091 O O . ASP A 1 136 ? -15.263 -12.565 -13.430 1.00 74.12 136 ASP A O 1
ATOM 1095 N N . LYS A 1 137 ? -14.748 -13.407 -11.417 1.00 70.06 137 LYS A N 1
ATOM 1096 C CA . LYS A 1 137 ? -13.335 -13.707 -11.701 1.00 70.06 137 LYS A CA 1
ATOM 1097 C C . LYS A 1 137 ? -13.016 -15.183 -11.399 1.00 70.06 137 LYS A C 1
ATOM 1099 O O . LYS A 1 137 ? -12.215 -15.482 -10.508 1.00 70.06 137 LYS A O 1
ATOM 1104 N N . PRO A 1 138 ? -13.572 -16.133 -12.179 1.00 68.88 138 PRO A N 1
ATOM 1105 C CA . PRO A 1 138 ? -13.473 -17.568 -11.895 1.00 68.88 138 PRO A CA 1
ATOM 1106 C C . PRO A 1 138 ? -12.071 -18.157 -12.125 1.00 68.88 138 PRO A C 1
ATOM 1108 O O . PRO A 1 138 ? -11.782 -19.255 -11.666 1.00 68.88 138 PRO A O 1
ATOM 1111 N N . ARG A 1 139 ? -11.188 -17.449 -12.845 1.00 71.06 139 ARG A N 1
ATOM 1112 C CA . ARG A 1 139 ? -9.816 -17.889 -13.175 1.00 71.06 139 ARG A CA 1
ATOM 1113 C C . ARG A 1 139 ? -8.740 -17.080 -12.448 1.00 71.06 139 ARG A C 1
ATOM 1115 O O . ARG A 1 139 ? -7.700 -16.771 -13.027 1.00 71.06 139 ARG A O 1
ATOM 1122 N N . ARG A 1 140 ? -9.003 -16.673 -11.208 1.00 76.31 140 ARG A N 1
ATOM 1123 C CA . ARG A 1 140 ? -8.028 -15.906 -10.426 1.00 76.31 140 ARG A CA 1
ATOM 1124 C C . ARG A 1 140 ? -6.842 -16.772 -10.011 1.00 76.31 140 ARG A C 1
ATOM 1126 O O . ARG A 1 140 ? -6.983 -17.969 -9.780 1.00 76.31 140 ARG A O 1
ATOM 1133 N N . SER A 1 141 ? -5.670 -16.154 -9.902 1.00 83.19 141 SER A N 1
ATOM 1134 C CA . SER A 1 141 ? -4.498 -16.838 -9.365 1.00 83.19 141 SER A CA 1
ATOM 1135 C C . SER A 1 141 ? -4.684 -17.148 -7.880 1.00 83.19 141 SER A C 1
ATOM 1137 O O . SER A 1 141 ? -5.274 -16.357 -7.133 1.00 83.19 141 SER A O 1
ATOM 1139 N N . GLU A 1 142 ? -4.114 -18.272 -7.449 1.00 88.75 142 GLU A N 1
ATOM 1140 C CA . GLU A 1 142 ? -4.122 -18.716 -6.056 1.00 88.75 142 GLU A CA 1
ATOM 1141 C C . GLU A 1 142 ? -3.685 -17.607 -5.092 1.00 88.75 142 GLU A C 1
ATOM 1143 O O . GLU A 1 142 ? -2.739 -16.855 -5.357 1.00 88.75 142 GLU A O 1
ATOM 1148 N N . TYR A 1 143 ? -4.359 -17.515 -3.944 1.00 91.19 143 TYR A N 1
ATOM 1149 C CA . TYR A 1 143 ? -4.055 -16.503 -2.927 1.00 91.19 143 TYR A CA 1
ATOM 1150 C C . TYR A 1 143 ? -2.589 -16.565 -2.476 1.00 91.19 143 TYR A C 1
ATOM 1152 O O . TYR A 1 143 ? -1.920 -15.537 -2.382 1.00 91.19 143 TYR A O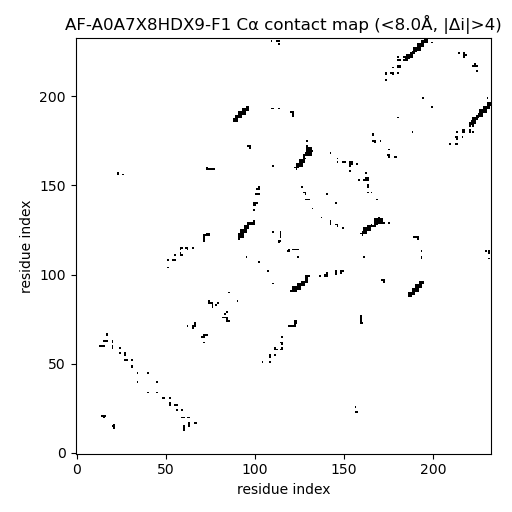 1
ATOM 1160 N N . SER A 1 144 ? -2.067 -17.775 -2.241 1.00 91.81 144 SER A N 1
ATOM 1161 C CA . SER A 1 144 ? -0.675 -17.989 -1.826 1.00 91.81 144 SER A CA 1
ATOM 1162 C C . SER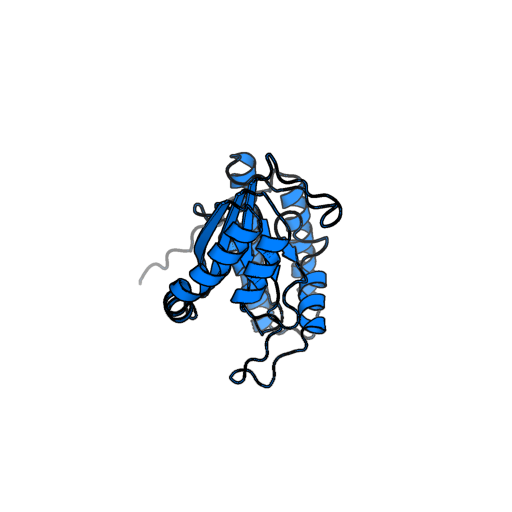 A 1 144 ? 0.320 -17.482 -2.866 1.00 91.81 144 SER A C 1
ATOM 1164 O O . SER A 1 144 ? 1.305 -16.845 -2.503 1.00 91.81 144 SER A O 1
ATOM 1166 N N . TYR A 1 145 ? 0.041 -17.704 -4.152 1.00 91.81 145 TYR A N 1
ATOM 1167 C CA . TYR A 1 145 ? 0.873 -17.217 -5.247 1.00 91.81 145 TYR A CA 1
ATOM 1168 C C . TYR A 1 145 ? 0.898 -15.685 -5.297 1.00 91.81 145 TYR A C 1
ATOM 1170 O O . TYR A 1 145 ? 1.972 -15.086 -5.340 1.00 91.81 145 TYR A O 1
ATOM 1178 N N . ARG A 1 146 ? -0.270 -15.035 -5.208 1.00 92.00 146 ARG A N 1
ATOM 1179 C CA . ARG A 1 146 ? -0.360 -13.565 -5.200 1.00 92.00 146 ARG A CA 1
ATOM 1180 C C . ARG A 1 146 ? 0.325 -12.955 -3.979 1.00 92.00 146 ARG A C 1
ATOM 1182 O O . ARG A 1 146 ? 1.098 -12.013 -4.130 1.00 92.00 146 ARG A O 1
ATOM 1189 N N . SER A 1 147 ? 0.106 -13.528 -2.795 1.00 92.69 147 SER A N 1
ATOM 1190 C CA . SER A 1 147 ? 0.784 -13.115 -1.560 1.00 92.69 147 SER A CA 1
ATOM 1191 C C . SER A 1 147 ? 2.308 -13.228 -1.696 1.00 92.69 147 SER A C 1
ATOM 1193 O O . SER A 1 147 ? 3.030 -12.266 -1.431 1.00 92.69 147 SER A O 1
ATOM 1195 N N . GLN A 1 148 ? 2.810 -14.347 -2.227 1.00 93.12 148 GLN A N 1
ATOM 1196 C CA . GLN A 1 148 ? 4.243 -14.548 -2.449 1.00 93.12 148 GLN A CA 1
ATOM 1197 C C . GLN A 1 148 ? 4.835 -13.548 -3.455 1.00 93.12 148 GLN A C 1
ATOM 1199 O O . GLN A 1 148 ? 5.931 -13.030 -3.231 1.00 93.12 148 GLN A O 1
ATOM 1204 N N . MET A 1 149 ? 4.110 -13.234 -4.533 1.00 92.38 149 MET A N 1
ATOM 1205 C CA . MET A 1 149 ? 4.537 -12.228 -5.509 1.00 92.38 149 MET A CA 1
ATOM 1206 C C . MET A 1 149 ? 4.661 -10.830 -4.905 1.00 92.38 149 MET A C 1
ATOM 1208 O O . MET A 1 149 ? 5.618 -10.125 -5.225 1.00 92.38 149 MET A O 1
ATOM 1212 N N . ILE A 1 150 ? 3.723 -10.428 -4.039 1.00 94.44 150 ILE A N 1
ATOM 1213 C CA . ILE A 1 150 ? 3.810 -9.145 -3.326 1.00 94.44 150 ILE A CA 1
ATOM 1214 C C . ILE A 1 150 ? 5.073 -9.140 -2.464 1.00 94.44 150 ILE A C 1
ATOM 1216 O O . ILE A 1 150 ? 5.861 -8.199 -2.529 1.00 94.44 150 ILE A O 1
ATOM 1220 N N . ARG A 1 151 ? 5.308 -10.210 -1.696 1.00 93.88 151 ARG A N 1
ATOM 1221 C CA . ARG A 1 151 ? 6.472 -10.309 -0.807 1.00 93.88 151 ARG A CA 1
ATOM 1222 C C . ARG A 1 151 ? 7.791 -10.176 -1.564 1.00 93.88 151 ARG A C 1
ATOM 1224 O O . ARG A 1 151 ? 8.610 -9.352 -1.179 1.00 93.88 151 ARG A O 1
ATOM 1231 N N . TRP A 1 152 ? 7.968 -10.895 -2.674 1.00 93.25 152 TRP A N 1
ATOM 1232 C CA . TRP A 1 152 ? 9.188 -10.799 -3.489 1.00 93.25 152 TRP A CA 1
ATOM 1233 C C . TRP A 1 152 ? 9.445 -9.405 -4.066 1.00 93.25 152 TRP A C 1
ATOM 1235 O O . TRP A 1 152 ? 10.601 -9.021 -4.225 1.00 93.25 152 TRP A O 1
ATOM 1245 N N . GLN A 1 153 ? 8.390 -8.653 -4.381 1.00 92.56 153 GLN A N 1
ATOM 1246 C CA . GLN A 1 153 ? 8.523 -7.306 -4.939 1.00 92.56 153 GLN A CA 1
ATOM 1247 C C . GLN A 1 153 ? 8.737 -6.234 -3.861 1.00 92.56 153 GLN A C 1
ATOM 1249 O O . GLN A 1 153 ? 9.385 -5.223 -4.128 1.00 92.56 153 GLN A O 1
ATOM 1254 N N . ILE A 1 154 ? 8.199 -6.433 -2.653 1.00 93.56 154 ILE A N 1
ATOM 1255 C CA . ILE A 1 154 ? 8.153 -5.407 -1.604 1.00 93.56 154 ILE A CA 1
ATOM 1256 C C . ILE A 1 154 ? 9.199 -5.623 -0.505 1.00 93.56 154 ILE A C 1
ATOM 1258 O O . ILE A 1 154 ? 9.875 -4.663 -0.118 1.00 93.56 154 ILE A O 1
ATOM 1262 N N . GLU A 1 155 ? 9.342 -6.846 0.014 1.00 91.25 155 GLU A N 1
ATOM 1263 C CA . GLU A 1 155 ? 10.165 -7.127 1.198 1.00 91.25 155 GLU A CA 1
ATOM 1264 C C . GLU A 1 155 ? 11.638 -6.811 0.939 1.00 91.25 155 GLU A C 1
ATOM 1266 O O . GLU A 1 155 ? 12.224 -7.176 -0.081 1.00 91.25 155 GLU A O 1
ATOM 1271 N N . GLY A 1 156 ? 12.246 -6.055 1.854 1.00 88.56 156 GLY A N 1
ATOM 1272 C CA . GLY A 1 156 ? 13.611 -5.567 1.702 1.00 88.56 156 GLY A CA 1
ATOM 1273 C C . GLY A 1 156 ? 13.799 -4.531 0.589 1.00 88.56 156 GLY A C 1
ATOM 1274 O O . GLY A 1 156 ? 14.853 -3.891 0.557 1.00 88.56 156 GLY A O 1
ATOM 1275 N N . VAL A 1 157 ? 12.837 -4.302 -0.308 1.00 93.00 157 VAL A N 1
ATOM 1276 C CA . VAL A 1 157 ? 12.922 -3.276 -1.357 1.00 93.00 157 VAL A CA 1
ATOM 1277 C C . VAL A 1 157 ? 12.273 -1.991 -0.872 1.00 93.00 157 VAL A C 1
ATOM 1279 O O . VAL A 1 157 ? 13.012 -1.052 -0.598 1.00 93.00 157 VAL A O 1
ATOM 1282 N N . PHE A 1 158 ? 10.954 -1.970 -0.669 1.00 94.00 158 PHE A N 1
ATOM 1283 C CA . PHE A 1 158 ? 10.167 -0.747 -0.445 1.00 94.00 158 PHE A CA 1
ATOM 1284 C C . PHE A 1 158 ? 9.859 -0.429 1.023 1.00 94.00 158 PHE A C 1
ATOM 1286 O O . PHE A 1 158 ? 9.251 0.598 1.314 1.00 94.00 158 PHE A O 1
ATOM 1293 N N . GLN A 1 159 ? 10.299 -1.258 1.967 1.00 90.62 159 GLN A N 1
ATOM 1294 C CA . GLN A 1 159 ? 10.160 -0.956 3.395 1.00 90.62 159 GLN A CA 1
ATOM 1295 C C . GLN A 1 159 ? 11.019 0.262 3.799 1.00 90.62 159 GLN A C 1
ATOM 1297 O O . GLN A 1 159 ? 12.124 0.429 3.264 1.00 90.62 159 GLN A O 1
ATOM 1302 N N . PRO A 1 160 ? 10.561 1.117 4.732 1.00 90.38 160 PRO A N 1
ATOM 1303 C CA . PRO A 1 160 ? 9.326 1.014 5.533 1.00 90.38 160 PRO A CA 1
ATOM 1304 C C . PRO A 1 160 ? 8.055 1.601 4.875 1.00 90.38 160 PRO A C 1
ATOM 1306 O O . PRO A 1 160 ? 7.019 1.725 5.517 1.00 90.38 160 PRO A O 1
ATOM 1309 N N . LEU A 1 161 ? 8.106 2.009 3.604 1.00 93.81 161 LEU A N 1
ATOM 1310 C CA . LEU A 1 161 ? 6.992 2.722 2.963 1.00 93.81 161 LEU A CA 1
ATOM 1311 C C . LEU A 1 161 ? 5.814 1.808 2.612 1.00 93.81 161 LEU A C 1
ATOM 1313 O O . LEU A 1 161 ? 4.654 2.210 2.696 1.00 93.81 161 LEU A O 1
ATOM 1317 N N . ILE A 1 162 ? 6.113 0.592 2.159 1.00 94.81 162 ILE A N 1
ATOM 1318 C CA . ILE A 1 162 ? 5.116 -0.364 1.675 1.00 94.81 162 ILE A CA 1
ATOM 1319 C C . ILE A 1 162 ? 5.365 -1.711 2.345 1.00 94.81 162 ILE A C 1
ATOM 1321 O O . ILE A 1 162 ? 6.503 -2.183 2.396 1.00 94.81 162 ILE A O 1
ATOM 1325 N N . HIS A 1 163 ? 4.295 -2.331 2.840 1.00 93.25 163 HIS A N 1
ATOM 1326 C CA . HIS A 1 163 ? 4.339 -3.595 3.568 1.00 93.25 163 HIS A CA 1
ATOM 1327 C C . HIS A 1 163 ? 3.324 -4.600 3.003 1.00 93.25 163 HIS A C 1
ATOM 1329 O O . HIS A 1 163 ? 2.147 -4.262 2.865 1.00 93.25 163 HIS A O 1
ATOM 1335 N N . PRO A 1 164 ? 3.725 -5.848 2.699 1.00 93.50 164 PRO A N 1
ATOM 1336 C CA . PRO A 1 164 ? 2.759 -6.918 2.490 1.00 93.50 164 PRO A CA 1
ATOM 1337 C C . PRO A 1 164 ? 2.066 -7.243 3.815 1.00 93.50 164 PRO A C 1
ATOM 1339 O O . PRO A 1 164 ? 2.711 -7.274 4.866 1.00 93.50 164 PRO A O 1
ATOM 1342 N N . LEU A 1 165 ? 0.768 -7.529 3.770 1.00 93.06 165 LEU A N 1
ATOM 1343 C CA . LEU A 1 165 ? 0.024 -7.953 4.950 1.00 93.06 165 LEU A CA 1
ATOM 1344 C C . LEU A 1 165 ? -0.869 -9.156 4.615 1.00 93.06 165 LEU A C 1
ATOM 1346 O O . LEU A 1 165 ? -1.801 -9.070 3.819 1.00 93.06 165 LEU A O 1
ATOM 1350 N N . ASP A 1 166 ? -0.556 -10.306 5.217 1.00 92.56 166 ASP A N 1
ATOM 1351 C CA . ASP A 1 166 ? -1.184 -11.597 4.906 1.00 92.56 166 ASP A CA 1
ATOM 1352 C C . ASP A 1 166 ? -2.446 -11.838 5.745 1.00 92.56 166 ASP A C 1
ATOM 1354 O O . ASP A 1 166 ? -2.440 -12.570 6.736 1.00 92.56 166 ASP A O 1
ATOM 1358 N N . ILE A 1 167 ? -3.527 -11.139 5.390 1.00 94.75 167 ILE A N 1
ATOM 1359 C CA . ILE A 1 167 ? -4.778 -11.149 6.173 1.00 94.75 167 ILE A CA 1
ATOM 1360 C C . ILE A 1 167 ? -6.022 -11.374 5.318 1.00 94.75 167 ILE A C 1
ATOM 1362 O O . ILE A 1 167 ? -7.126 -11.465 5.858 1.00 94.75 167 ILE A O 1
ATOM 1366 N N . GLY A 1 168 ? -5.840 -11.485 4.002 1.00 94.25 168 GLY A N 1
ATOM 1367 C CA . GLY A 1 168 ? -6.917 -11.576 3.025 1.00 94.25 168 GLY A CA 1
ATOM 1368 C C . GLY A 1 168 ? -7.338 -12.990 2.656 1.00 94.25 168 GLY A C 1
ATOM 1369 O O . GLY A 1 168 ? -8.266 -13.147 1.873 1.00 94.25 168 GLY A O 1
ATOM 1370 N N . ARG A 1 169 ? -6.699 -14.033 3.200 1.00 93.69 169 ARG A N 1
ATOM 1371 C CA . ARG A 1 169 ? -7.079 -15.423 2.913 1.00 93.69 169 ARG A CA 1
ATOM 1372 C C . ARG A 1 169 ? -8.544 -15.654 3.285 1.00 93.69 169 ARG A C 1
ATOM 1374 O O . ARG A 1 169 ? -8.933 -15.359 4.416 1.00 93.69 169 ARG A O 1
ATOM 1381 N N . ASP A 1 170 ? -9.327 -16.162 2.336 1.00 92.75 170 ASP A N 1
ATOM 1382 C CA . ASP A 1 170 ? -10.767 -16.420 2.481 1.00 92.75 170 ASP A CA 1
ATOM 1383 C C . ASP A 1 170 ? -11.573 -15.191 2.948 1.00 92.75 170 ASP A C 1
ATOM 1385 O O . ASP A 1 170 ? -12.609 -15.323 3.593 1.00 92.75 170 ASP A O 1
ATOM 1389 N N . ALA A 1 171 ? -11.074 -13.984 2.667 1.00 93.12 171 ALA A N 1
ATOM 1390 C CA . ALA A 1 171 ? -11.675 -12.724 3.082 1.00 93.12 171 ALA A CA 1
ATOM 1391 C C . ALA A 1 171 ? -11.922 -11.823 1.879 1.00 93.12 171 ALA A C 1
ATOM 1393 O O . ALA A 1 171 ? -11.095 -11.766 0.963 1.00 93.12 171 ALA A O 1
ATOM 1394 N N . ASP A 1 172 ? -13.065 -11.146 1.910 1.00 91.88 172 ASP A N 1
ATOM 1395 C CA . ASP A 1 172 ? -13.387 -10.039 1.022 1.00 91.88 172 ASP A CA 1
ATOM 1396 C C . ASP A 1 172 ? -12.861 -8.722 1.617 1.00 91.88 172 ASP A C 1
ATOM 1398 O O . ASP A 1 172 ? -12.256 -8.692 2.694 1.00 91.88 172 ASP A O 1
ATOM 1402 N N . THR A 1 173 ? -13.090 -7.613 0.919 1.00 92.19 173 THR A N 1
ATOM 1403 C CA . THR A 1 173 ? -12.728 -6.268 1.393 1.00 92.19 173 THR A CA 1
ATOM 1404 C C . THR A 1 173 ? -13.291 -5.965 2.795 1.00 92.19 173 THR A C 1
ATOM 1406 O O . THR A 1 173 ? -12.570 -5.410 3.632 1.00 92.19 173 THR A O 1
ATOM 1409 N N . ILE A 1 174 ? -14.537 -6.360 3.090 1.00 94.69 174 ILE A N 1
ATOM 1410 C CA . ILE A 1 174 ? -15.181 -6.111 4.390 1.00 94.69 174 ILE A CA 1
ATOM 1411 C C . ILE A 1 174 ? -14.431 -6.853 5.497 1.00 94.69 174 ILE A C 1
ATOM 1413 O O . ILE A 1 174 ? -14.036 -6.250 6.500 1.00 94.69 174 ILE A O 1
ATOM 1417 N N . GLU A 1 175 ? -14.204 -8.149 5.304 1.00 96.38 175 GLU A N 1
ATOM 1418 C CA . GLU A 1 175 ? -13.536 -9.020 6.263 1.00 96.38 175 GLU A CA 1
ATOM 1419 C C . GLU A 1 175 ? -12.056 -8.646 6.437 1.00 96.38 175 GLU A C 1
ATOM 1421 O O . GLU A 1 175 ? -11.539 -8.704 7.553 1.00 96.38 175 GLU A O 1
ATOM 1426 N N . ILE A 1 176 ? -11.370 -8.198 5.381 1.00 96.81 176 ILE A N 1
ATOM 1427 C CA . ILE A 1 176 ? -9.988 -7.702 5.468 1.00 96.81 176 ILE A CA 1
ATOM 1428 C C . ILE A 1 176 ? -9.895 -6.503 6.412 1.00 96.81 176 ILE A C 1
ATOM 1430 O O . ILE A 1 176 ? -9.056 -6.499 7.316 1.00 96.81 176 ILE A O 1
ATOM 1434 N N . VAL A 1 177 ? -10.753 -5.497 6.230 1.00 97.12 177 VAL A N 1
ATOM 1435 C CA . VAL A 1 177 ? -10.754 -4.303 7.085 1.00 97.12 177 VAL A CA 1
ATOM 1436 C C . VAL A 1 177 ? -11.163 -4.668 8.514 1.00 97.12 177 VAL A C 1
ATOM 1438 O O . VAL A 1 177 ? -10.518 -4.222 9.465 1.00 97.12 177 VAL A O 1
ATOM 1441 N N . ARG A 1 178 ? -12.142 -5.563 8.690 1.00 97.56 178 ARG A N 1
ATOM 1442 C CA . ARG A 1 178 ? -12.531 -6.085 10.009 1.00 97.56 178 ARG A CA 1
ATOM 1443 C C . ARG A 1 178 ? -11.353 -6.753 10.733 1.00 97.56 178 ARG A C 1
ATOM 1445 O O . ARG A 1 178 ? -11.047 -6.413 11.875 1.00 97.56 178 ARG A O 1
ATOM 1452 N N . ARG A 1 179 ? -10.627 -7.637 10.041 1.00 97.00 179 ARG A N 1
ATOM 1453 C CA . ARG A 1 179 ? -9.402 -8.289 10.539 1.00 97.00 179 ARG A CA 1
ATOM 1454 C C . ARG A 1 179 ? -8.262 -7.305 10.782 1.00 97.00 179 ARG A C 1
ATOM 1456 O O . ARG A 1 179 ? -7.366 -7.594 11.575 1.00 97.00 179 ARG A O 1
ATOM 1463 N N . PHE A 1 180 ? -8.219 -6.188 10.063 1.00 96.56 180 PHE A N 1
ATOM 1464 C CA . PHE A 1 180 ? -7.246 -5.134 10.321 1.00 96.56 180 PHE A CA 1
ATOM 1465 C C . PHE A 1 180 ? -7.560 -4.431 11.645 1.00 96.56 180 PHE A C 1
ATOM 1467 O O . PHE A 1 180 ? -6.675 -4.318 12.487 1.00 96.56 180 PHE A O 1
ATOM 1474 N N . ILE A 1 181 ? -8.819 -4.046 11.876 1.00 96.88 181 ILE A N 1
ATOM 1475 C CA . ILE A 1 181 ? -9.270 -3.422 13.131 1.00 96.88 181 ILE A CA 1
ATOM 1476 C C . ILE A 1 181 ? -8.989 -4.336 14.331 1.00 96.88 181 ILE A C 1
ATOM 1478 O O . ILE A 1 181 ? -8.406 -3.897 15.322 1.00 96.88 181 ILE A O 1
ATOM 1482 N N . SER A 1 182 ? -9.319 -5.627 14.220 1.00 95.56 182 SER A N 1
ATOM 1483 C CA . SER A 1 182 ? -9.155 -6.597 15.312 1.00 95.56 182 SER A CA 1
ATOM 1484 C C . SER A 1 182 ? -7.700 -6.838 15.732 1.00 95.56 182 SER A C 1
ATOM 1486 O O . SER A 1 182 ? -7.455 -7.427 16.783 1.00 95.56 182 SER A O 1
ATOM 1488 N N . ARG A 1 183 ? -6.719 -6.422 14.922 1.00 92.69 183 ARG A N 1
ATOM 1489 C CA . ARG A 1 183 ? -5.291 -6.532 15.263 1.00 92.69 183 ARG A CA 1
ATOM 1490 C C . ARG A 1 183 ? -4.823 -5.484 16.257 1.00 92.69 183 ARG A C 1
ATOM 1492 O O . ARG A 1 183 ? -3.753 -5.664 16.834 1.00 92.69 183 ARG A O 1
ATOM 1499 N N . PHE A 1 184 ? -5.595 -4.419 16.460 1.00 92.69 184 PHE A N 1
ATOM 1500 C CA . PHE A 1 184 ? -5.175 -3.301 17.295 1.00 92.69 184 PHE A CA 1
ATOM 1501 C C . PHE A 1 184 ? -6.267 -2.884 18.294 1.00 92.69 184 PHE A C 1
ATOM 1503 O O . PHE A 1 184 ? -6.757 -1.753 18.235 1.00 92.69 184 PHE A O 1
ATOM 1510 N N . PRO A 1 185 ? -6.661 -3.768 19.234 1.00 93.31 185 PRO A N 1
ATOM 1511 C CA . PRO A 1 185 ? -7.680 -3.438 20.228 1.00 93.31 185 PRO A CA 1
ATOM 1512 C C . PRO A 1 185 ? -7.267 -2.215 21.044 1.00 93.31 185 PRO A C 1
ATOM 1514 O O . PRO A 1 185 ? -6.122 -2.151 21.490 1.00 93.31 185 PRO A O 1
ATOM 1517 N N . GLY A 1 186 ? -8.181 -1.261 21.238 1.00 93.94 186 GLY A N 1
ATOM 1518 C CA . GLY A 1 186 ? -7.942 -0.004 21.961 1.00 93.94 186 GLY A CA 1
ATOM 1519 C C . GLY A 1 186 ? -7.232 1.104 21.169 1.00 93.94 186 GLY A C 1
ATOM 1520 O O . GLY A 1 186 ? -6.970 2.171 21.727 1.00 93.94 186 GLY A O 1
ATOM 1521 N N . ALA A 1 187 ? -6.880 0.877 19.899 1.00 95.25 187 ALA A N 1
ATOM 1522 C CA . ALA A 1 187 ? -6.166 1.862 19.088 1.00 95.25 187 ALA A CA 1
ATOM 1523 C C . ALA A 1 187 ? -7.075 2.979 18.561 1.00 95.25 187 ALA A C 1
ATOM 1525 O O . ALA A 1 187 ? -8.301 2.860 18.491 1.00 95.25 187 ALA A O 1
ATOM 1526 N N . ARG A 1 188 ? -6.450 4.067 18.108 1.00 96.69 188 ARG A N 1
ATOM 1527 C CA . ARG A 1 188 ? -7.082 4.983 17.153 1.00 96.69 188 ARG A CA 1
ATOM 1528 C C . ARG A 1 188 ? -6.650 4.542 15.764 1.00 96.69 188 ARG A C 1
ATOM 1530 O O . ARG A 1 188 ? -5.457 4.525 15.491 1.00 96.69 188 ARG A O 1
ATOM 1537 N N . ILE A 1 189 ? -7.591 4.140 14.921 1.00 96.88 189 ILE A N 1
ATOM 1538 C CA . ILE A 1 189 ? -7.317 3.623 13.582 1.00 96.88 189 ILE A CA 1
ATOM 1539 C C . ILE A 1 189 ? -7.917 4.573 12.555 1.00 96.88 189 ILE A C 1
ATOM 1541 O O . ILE A 1 189 ? -9.124 4.806 12.530 1.00 96.88 189 ILE A O 1
ATOM 1545 N N . HIS A 1 190 ? -7.064 5.074 11.670 1.00 97.06 190 HIS A N 1
ATOM 1546 C C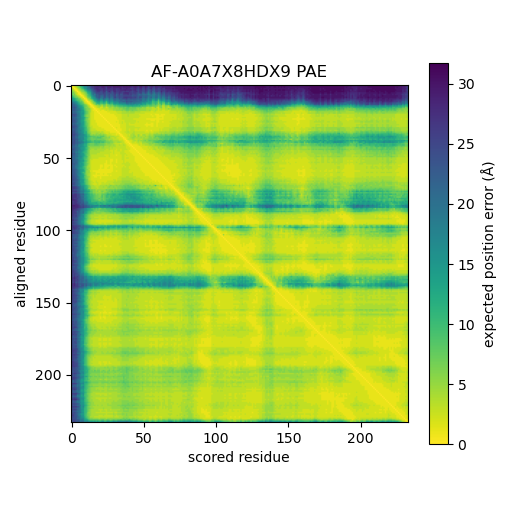A . HIS A 1 190 ? -7.444 5.822 10.486 1.00 97.06 190 HIS A CA 1
ATOM 1547 C C . HIS A 1 190 ? -6.960 5.073 9.245 1.00 97.06 190 HIS A C 1
ATOM 1549 O O . HIS A 1 190 ? -5.763 5.020 8.952 1.00 97.06 190 HIS A O 1
ATOM 1555 N N . ILE A 1 191 ? -7.911 4.486 8.522 1.00 97.38 191 ILE A N 1
ATOM 1556 C CA . ILE A 1 191 ? -7.668 3.802 7.254 1.00 97.38 191 ILE A CA 1
ATOM 1557 C C . ILE A 1 191 ? -7.895 4.771 6.097 1.00 97.38 191 ILE A C 1
ATOM 1559 O O . ILE A 1 191 ? -8.915 5.452 6.043 1.00 97.38 191 ILE A O 1
ATOM 1563 N N . THR A 1 192 ? -6.964 4.789 5.147 1.00 97.25 192 THR A N 1
ATOM 1564 C CA . THR A 1 192 ? -7.188 5.338 3.803 1.00 97.25 192 THR A CA 1
ATOM 1565 C C . THR A 1 192 ? -7.220 4.187 2.799 1.00 97.25 192 THR A C 1
ATOM 1567 O O . THR A 1 192 ? -6.189 3.574 2.530 1.00 97.25 192 THR A O 1
ATOM 1570 N N . HIS A 1 193 ? -8.382 3.857 2.242 1.00 96.31 193 HIS A N 1
ATOM 1571 C CA . HIS A 1 193 ? -8.484 2.817 1.216 1.00 96.31 193 HIS A CA 1
ATOM 1572 C C . HIS A 1 193 ? -8.079 3.389 -0.147 1.00 96.31 193 HIS A C 1
ATOM 1574 O O . HIS A 1 193 ? -8.682 4.349 -0.631 1.00 96.31 193 HIS A O 1
ATOM 1580 N N . LEU A 1 194 ? -7.050 2.803 -0.762 1.00 95.56 194 LEU A N 1
ATOM 1581 C CA . LEU A 1 194 ? -6.619 3.131 -2.118 1.00 95.56 194 LEU A CA 1
ATOM 1582 C C . LEU A 1 194 ? -7.494 2.393 -3.136 1.00 95.56 194 LEU A C 1
ATOM 1584 O O . LEU A 1 194 ? -7.447 1.168 -3.223 1.00 95.56 194 LEU A O 1
ATOM 1588 N N . VAL A 1 195 ? -8.275 3.147 -3.906 1.00 92.56 195 VAL A N 1
ATOM 1589 C CA . VAL A 1 195 ? -9.313 2.619 -4.802 1.00 92.56 195 VAL A CA 1
ATOM 1590 C C . VAL A 1 195 ? -9.068 3.126 -6.225 1.00 92.56 195 VAL A C 1
ATOM 1592 O O . VAL A 1 195 ? -8.783 4.306 -6.432 1.00 92.56 195 VAL A O 1
ATOM 1595 N N . GLY A 1 196 ? -9.167 2.244 -7.222 1.00 90.00 196 GLY A N 1
ATOM 1596 C CA . GLY A 1 196 ? -9.126 2.633 -8.635 1.00 90.00 196 GLY A CA 1
ATOM 1597 C C . GLY A 1 196 ? -10.357 3.452 -9.036 1.00 90.00 196 GLY A C 1
ATOM 1598 O O . GLY A 1 196 ? -11.453 3.255 -8.511 1.00 90.00 196 GLY A O 1
ATOM 1599 N N . SER A 1 197 ? -10.202 4.396 -9.964 1.00 88.56 197 SER A N 1
ATOM 1600 C CA . SER A 1 197 ? -11.330 5.228 -10.422 1.00 88.56 197 SER A CA 1
ATOM 1601 C C . SER A 1 197 ? -12.487 4.429 -11.046 1.00 88.56 197 SER A C 1
ATOM 1603 O O . SER A 1 197 ? -13.640 4.849 -10.957 1.00 88.56 197 SER A O 1
ATOM 1605 N N . ASP A 1 198 ? -12.195 3.264 -11.618 1.00 86.62 198 ASP A N 1
ATOM 1606 C CA . ASP A 1 198 ? -13.142 2.319 -12.212 1.00 86.62 198 ASP A CA 1
ATOM 1607 C C . ASP A 1 198 ? -14.004 1.589 -11.169 1.00 86.62 198 ASP A C 1
ATOM 1609 O O . ASP A 1 198 ? -15.190 1.350 -11.398 1.00 86.62 198 ASP A O 1
ATOM 1613 N N . VAL A 1 199 ? -13.434 1.283 -10.002 1.00 86.44 199 VAL A N 1
ATOM 1614 C CA . VAL A 1 199 ? -14.127 0.595 -8.901 1.00 86.44 199 VAL A CA 1
ATOM 1615 C C . VAL A 1 199 ? -14.788 1.555 -7.905 1.00 86.44 199 VAL A C 1
ATOM 1617 O O . VAL A 1 199 ? -15.663 1.138 -7.144 1.00 86.44 199 VAL A O 1
ATOM 1620 N N . LEU A 1 200 ? -14.447 2.850 -7.934 1.00 90.19 200 LEU A N 1
ATOM 1621 C CA . LEU A 1 200 ? -14.992 3.866 -7.025 1.00 90.19 200 LEU A CA 1
ATOM 1622 C C . LEU A 1 200 ? -16.535 3.907 -6.977 1.00 90.19 200 LEU A C 1
ATOM 1624 O O . LEU A 1 200 ? -17.071 3.941 -5.868 1.00 90.19 200 LEU A O 1
ATOM 1628 N N . PRO A 1 201 ? -17.286 3.871 -8.101 1.00 91.31 201 PRO A N 1
ATOM 1629 C CA . PRO A 1 201 ? -18.750 3.901 -8.043 1.00 91.31 201 PRO A CA 1
ATOM 1630 C C . PRO A 1 201 ? -19.338 2.712 -7.278 1.00 91.31 201 PRO A C 1
ATOM 1632 O O . PRO A 1 201 ? -20.316 2.861 -6.543 1.00 91.31 201 PRO A O 1
ATOM 1635 N N . LEU A 1 202 ? -18.729 1.532 -7.430 1.00 88.44 202 LEU A N 1
ATOM 1636 C CA . LEU A 1 202 ? -19.140 0.330 -6.714 1.00 88.44 202 LEU A CA 1
ATOM 1637 C C . LEU A 1 202 ? -18.776 0.432 -5.228 1.00 88.44 202 LEU A C 1
ATOM 1639 O O . LEU A 1 202 ? -19.624 0.152 -4.385 1.00 88.44 202 LEU A O 1
ATOM 1643 N N . ALA A 1 203 ? -17.563 0.893 -4.911 1.00 88.56 203 ALA A N 1
ATOM 1644 C CA . ALA A 1 203 ? -17.117 1.093 -3.534 1.00 88.56 203 ALA A CA 1
ATOM 1645 C C . ALA A 1 203 ? -18.035 2.067 -2.776 1.00 88.56 203 ALA A C 1
ATOM 1647 O O . ALA A 1 203 ? -18.493 1.756 -1.682 1.00 88.56 203 ALA A O 1
ATOM 1648 N N . LEU A 1 204 ? -18.391 3.208 -3.378 1.00 92.38 204 LEU A N 1
ATOM 1649 C CA . LEU A 1 204 ? -19.293 4.190 -2.758 1.00 92.38 204 LEU A CA 1
ATOM 1650 C C . LEU A 1 204 ? -20.712 3.652 -2.545 1.00 92.38 204 LEU A C 1
ATOM 1652 O O . LEU A 1 204 ? -21.374 4.039 -1.584 1.00 92.38 204 LEU A O 1
ATOM 1656 N N . LYS A 1 205 ? -21.182 2.758 -3.423 1.00 93.19 205 LYS A N 1
ATOM 1657 C CA . LYS A 1 205 ? -22.497 2.122 -3.288 1.00 93.19 205 LYS A CA 1
ATOM 1658 C C . LYS A 1 205 ? -22.569 1.208 -2.060 1.00 93.19 205 LYS A C 1
ATOM 1660 O O . LYS A 1 205 ? -23.607 1.182 -1.402 1.00 93.19 205 LYS A O 1
ATOM 1665 N N . TRP A 1 206 ? -21.510 0.449 -1.782 1.00 91.38 206 TRP A N 1
ATOM 1666 C CA . TRP A 1 206 ? -21.474 -0.514 -0.672 1.00 91.38 206 TRP A CA 1
ATOM 1667 C C . TRP A 1 206 ? -20.976 0.082 0.642 1.00 91.38 206 TRP A C 1
ATOM 1669 O O . TRP A 1 206 ? -21.356 -0.413 1.702 1.00 91.38 206 TRP A O 1
ATOM 1679 N N . LEU A 1 207 ? -20.245 1.201 0.579 1.00 93.62 207 LEU A N 1
ATOM 1680 C CA . LEU A 1 207 ? -19.618 1.844 1.730 1.00 93.62 207 LEU A CA 1
ATOM 1681 C C . LEU A 1 207 ? -20.528 1.984 2.963 1.00 93.62 207 LEU A C 1
ATOM 1683 O O . LEU A 1 207 ? -20.051 1.664 4.046 1.00 93.62 207 LEU A O 1
ATOM 1687 N N . PRO A 1 208 ? -21.810 2.401 2.874 1.00 95.31 208 PRO A N 1
ATOM 1688 C CA . PRO A 1 208 ? -22.653 2.494 4.068 1.00 95.31 208 PRO A CA 1
ATOM 1689 C C . PRO A 1 208 ? -22.787 1.161 4.817 1.00 95.31 208 PRO A C 1
ATOM 1691 O O . PRO A 1 208 ? -22.688 1.128 6.038 1.00 95.31 208 PRO A O 1
ATOM 1694 N N . LYS A 1 209 ? -22.951 0.056 4.083 1.00 95.19 209 LYS A N 1
ATOM 1695 C CA . LYS A 1 209 ? -23.082 -1.286 4.660 1.00 95.19 209 LYS A CA 1
ATOM 1696 C C . LYS A 1 209 ? -21.746 -1.805 5.187 1.00 95.19 209 LYS A C 1
ATOM 1698 O O . LYS A 1 209 ? -21.706 -2.452 6.230 1.00 95.19 209 LYS A O 1
ATOM 1703 N N . ASP A 1 210 ? -20.660 -1.504 4.484 1.00 95.50 210 ASP A N 1
ATOM 1704 C CA . ASP A 1 210 ? -19.315 -1.876 4.919 1.00 95.50 210 ASP A CA 1
ATOM 1705 C C . ASP A 1 210 ? -18.965 -1.166 6.240 1.00 95.50 210 ASP A C 1
ATOM 1707 O O . ASP A 1 210 ? -18.484 -1.795 7.185 1.00 95.50 210 ASP A O 1
ATOM 1711 N N . MET A 1 211 ? -19.311 0.123 6.346 1.00 97.56 211 MET A N 1
ATOM 1712 C CA . MET A 1 211 ? -19.131 0.928 7.556 1.00 97.56 211 MET A CA 1
ATOM 1713 C C . MET A 1 211 ? -19.910 0.376 8.752 1.00 97.56 211 MET A C 1
ATOM 1715 O O . MET A 1 211 ? -19.348 0.335 9.841 1.00 97.56 211 MET A O 1
ATOM 1719 N N . GLU A 1 212 ? -21.145 -0.113 8.577 1.00 97.44 212 GLU A N 1
ATOM 1720 C CA . GLU A 1 212 ? -21.907 -0.744 9.671 1.00 97.44 212 GLU A CA 1
ATOM 1721 C C . GLU A 1 212 ? -21.139 -1.918 10.304 1.00 97.44 212 GLU A C 1
ATOM 1723 O O . GLU A 1 212 ? -21.080 -2.049 11.531 1.00 97.44 212 GLU A O 1
ATOM 1728 N N . VAL A 1 213 ? -20.508 -2.759 9.477 1.00 97.69 213 VAL A N 1
ATOM 1729 C CA . VAL A 1 213 ? -19.715 -3.906 9.946 1.00 97.69 213 VAL A CA 1
ATOM 1730 C C . VAL A 1 213 ? -18.441 -3.436 10.648 1.00 97.69 213 VAL A C 1
ATOM 1732 O O . VAL A 1 213 ? -18.096 -3.940 11.721 1.00 97.69 213 VAL A O 1
ATOM 1735 N N . TRP A 1 214 ? -17.737 -2.466 10.066 1.00 98.19 214 TRP A N 1
ATOM 1736 C CA . TRP A 1 214 ? -16.471 -1.976 10.610 1.00 98.19 214 TRP A CA 1
ATOM 1737 C C . TRP A 1 214 ? -16.649 -1.178 11.899 1.00 98.19 214 TRP A C 1
ATOM 1739 O O . TRP A 1 214 ? -15.851 -1.335 12.819 1.00 98.19 214 TRP A O 1
ATOM 1749 N N . GLU A 1 215 ? -17.705 -0.375 12.013 1.00 98.06 215 GLU A N 1
ATOM 1750 C CA . GLU A 1 215 ? -18.037 0.351 13.240 1.00 98.06 215 GLU A CA 1
ATOM 1751 C C . GLU A 1 215 ? -18.450 -0.601 14.367 1.00 98.06 215 GLU A C 1
ATOM 1753 O O . GLU A 1 215 ? -18.065 -0.390 15.521 1.00 98.06 215 GLU A O 1
ATOM 1758 N N . ALA A 1 216 ? -19.179 -1.678 14.052 1.00 98.06 216 ALA A N 1
ATOM 1759 C CA . ALA A 1 216 ? -19.519 -2.709 15.028 1.00 98.06 216 ALA A CA 1
ATOM 1760 C C . ALA A 1 216 ? -18.265 -3.421 15.567 1.00 98.06 216 ALA A C 1
ATOM 1762 O O . ALA A 1 216 ? -18.119 -3.566 16.784 1.00 98.06 216 ALA A O 1
ATOM 1763 N N . GLU A 1 217 ? -17.335 -3.809 14.687 1.00 98.31 217 GLU A N 1
ATOM 1764 C CA . GLU A 1 217 ? -16.050 -4.395 15.091 1.00 98.31 217 GLU A CA 1
ATOM 1765 C C . GLU A 1 217 ? -15.203 -3.387 15.877 1.00 98.31 217 GLU A C 1
ATOM 1767 O O . GLU A 1 217 ? -14.687 -3.720 16.941 1.00 98.31 217 GLU A O 1
ATOM 1772 N N . ALA A 1 218 ? -15.101 -2.138 15.416 1.00 97.94 218 ALA A N 1
ATOM 1773 C CA . ALA A 1 218 ? -14.350 -1.099 16.113 1.00 97.94 218 ALA A CA 1
ATOM 1774 C C . ALA A 1 218 ? -14.885 -0.877 17.531 1.00 97.94 218 ALA A C 1
ATOM 1776 O O . ALA A 1 218 ? -14.112 -0.848 18.488 1.00 97.94 218 ALA A O 1
ATOM 1777 N N . LYS A 1 219 ? -16.210 -0.815 17.693 1.00 98.00 219 LYS A N 1
ATOM 1778 C CA . LYS A 1 219 ? -16.851 -0.714 19.006 1.00 98.00 219 LYS A CA 1
ATOM 1779 C C . LYS A 1 219 ? -16.532 -1.921 19.888 1.00 98.00 219 LYS A C 1
ATOM 1781 O O . LYS A 1 219 ? -16.218 -1.735 21.061 1.00 98.00 219 LYS A O 1
ATOM 1786 N N . TYR A 1 220 ? -16.600 -3.132 19.338 1.00 97.94 220 TYR A N 1
ATOM 1787 C CA . TYR A 1 220 ? -16.272 -4.361 20.064 1.00 97.94 220 TYR A CA 1
ATOM 1788 C C . TYR A 1 220 ? -14.808 -4.382 20.537 1.00 97.94 220 TYR A C 1
ATOM 1790 O O . TYR A 1 220 ? -14.534 -4.751 21.676 1.00 97.94 220 TYR A O 1
ATOM 1798 N N . GLN A 1 221 ? -13.883 -3.910 19.701 1.00 97.25 221 GLN A N 1
ATOM 1799 C CA . GLN A 1 221 ? -12.444 -3.860 19.985 1.00 97.25 221 GLN A CA 1
ATOM 1800 C C . GLN A 1 221 ? -12.011 -2.617 20.786 1.00 97.25 221 GLN A C 1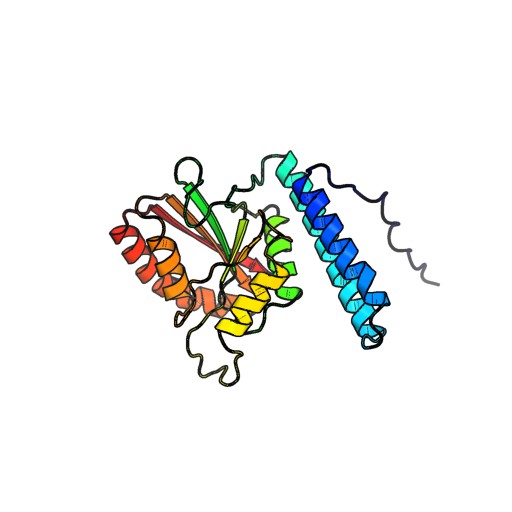
ATOM 1802 O O . GLN A 1 221 ? -10.822 -2.447 21.066 1.00 97.25 221 GLN A O 1
ATOM 1807 N N . GLY A 1 222 ? -12.937 -1.715 21.132 1.00 97.19 222 GLY A N 1
ATOM 1808 C CA . GLY A 1 222 ? -12.622 -0.445 21.794 1.00 97.19 222 GLY A CA 1
ATOM 1809 C C . GLY A 1 222 ? -11.789 0.517 20.934 1.00 97.19 222 GLY A C 1
ATOM 1810 O O . GLY A 1 222 ? -11.039 1.328 21.471 1.00 97.19 222 GLY A O 1
ATOM 1811 N N . VAL A 1 223 ? -11.885 0.410 19.609 1.00 97.62 223 VAL A N 1
ATOM 1812 C CA . VAL A 1 223 ? -11.141 1.209 18.632 1.00 97.62 223 VAL A CA 1
ATOM 1813 C C . VAL A 1 223 ? -11.900 2.487 18.280 1.00 97.62 223 VAL A C 1
ATOM 1815 O O . VAL A 1 223 ? -13.093 2.465 17.978 1.00 97.62 223 VAL A O 1
ATOM 1818 N N . SER A 1 224 ? -11.185 3.612 18.237 1.00 97.62 224 SER A N 1
ATOM 1819 C CA . SER A 1 224 ? -11.675 4.830 17.582 1.00 97.62 224 SER A CA 1
ATOM 1820 C C . SER A 1 224 ? -11.378 4.730 16.089 1.00 97.62 224 SER A C 1
ATOM 1822 O O . SER A 1 224 ? -10.211 4.723 15.702 1.00 97.62 224 SER A O 1
ATOM 1824 N N . PHE A 1 225 ? -12.415 4.607 15.262 1.00 97.88 225 PHE A N 1
ATOM 1825 C CA . PHE A 1 225 ? -12.269 4.259 13.851 1.00 97.88 225 PHE A CA 1
ATOM 1826 C C . PHE A 1 225 ? -12.625 5.418 12.919 1.00 97.88 225 PHE A C 1
ATOM 1828 O O . PHE A 1 225 ? -13.646 6.082 13.093 1.00 97.88 225 PHE A O 1
ATOM 1835 N N . ARG A 1 226 ? -11.782 5.637 11.908 1.00 97.31 226 ARG A N 1
ATOM 1836 C CA . ARG A 1 226 ? -12.038 6.523 10.774 1.00 97.31 226 ARG A CA 1
ATOM 1837 C C . ARG A 1 226 ? -11.625 5.839 9.478 1.00 97.31 226 ARG A C 1
ATOM 1839 O O . ARG A 1 226 ? -10.566 5.214 9.408 1.00 97.31 226 ARG A O 1
ATOM 1846 N N . TYR A 1 227 ? -12.425 6.042 8.442 1.00 97.00 227 TYR A N 1
ATOM 1847 C CA . TYR A 1 227 ? -12.194 5.492 7.119 1.00 97.00 227 TYR A CA 1
ATOM 1848 C C . TYR A 1 227 ? -12.346 6.583 6.057 1.00 97.00 227 TYR A C 1
ATOM 1850 O O . TYR A 1 227 ? -13.382 7.239 5.987 1.00 97.00 227 TYR A O 1
ATOM 1858 N N . ASP A 1 228 ? -11.316 6.757 5.235 1.00 95.94 228 ASP A N 1
ATOM 1859 C CA . ASP A 1 228 ? -11.308 7.645 4.074 1.00 95.94 228 ASP A CA 1
ATOM 1860 C C . ASP A 1 228 ? -10.991 6.831 2.802 1.00 95.94 228 ASP A C 1
ATOM 1862 O O . ASP A 1 228 ? -10.406 5.746 2.862 1.00 95.94 228 ASP A O 1
ATOM 1866 N N . ILE A 1 229 ? -11.347 7.366 1.633 1.00 94.69 229 ILE A N 1
ATOM 1867 C CA . ILE A 1 229 ? -11.018 6.782 0.324 1.00 94.69 229 ILE A CA 1
ATOM 1868 C C . ILE A 1 229 ? -10.069 7.724 -0.411 1.00 94.69 229 ILE A C 1
ATOM 1870 O O . ILE A 1 229 ? -10.335 8.921 -0.517 1.00 94.69 229 ILE A O 1
ATOM 1874 N N . PHE A 1 230 ? -9.001 7.170 -0.980 1.00 95.38 230 PHE A N 1
ATOM 1875 C CA . PHE A 1 230 ? -8.134 7.860 -1.925 1.00 95.38 230 PHE A CA 1
ATOM 1876 C C . PHE A 1 230 ? -8.296 7.235 -3.310 1.00 95.38 230 PHE A C 1
ATOM 1878 O O . PHE A 1 230 ? -8.074 6.038 -3.494 1.00 95.38 230 PHE A O 1
ATOM 1885 N N . THR A 1 231 ? -8.689 8.047 -4.292 1.00 92.94 231 THR A N 1
ATOM 1886 C CA . THR A 1 231 ? -8.902 7.567 -5.662 1.00 92.94 231 THR A CA 1
ATOM 1887 C C . THR A 1 231 ? -7.625 7.691 -6.481 1.00 92.94 231 THR A C 1
ATOM 1889 O O . THR A 1 231 ? -7.095 8.788 -6.657 1.00 92.94 231 THR A O 1
ATOM 1892 N N . ILE A 1 232 ? -7.168 6.575 -7.039 1.00 88.00 232 ILE A N 1
ATOM 1893 C CA . ILE A 1 232 ? -6.041 6.537 -7.968 1.00 88.00 232 ILE A CA 1
ATOM 1894 C C . ILE A 1 232 ? -6.556 6.898 -9.368 1.00 88.00 232 ILE A C 1
ATOM 1896 O O . ILE A 1 232 ? -7.502 6.284 -9.871 1.00 88.00 232 ILE A O 1
ATOM 1900 N N . ARG A 1 233 ? -5.932 7.910 -9.977 1.00 75.94 233 ARG A N 1
ATOM 1901 C CA . ARG A 1 233 ? -6.171 8.349 -11.358 1.00 75.94 233 ARG A CA 1
ATOM 1902 C C . ARG A 1 233 ? -5.074 7.854 -12.295 1.00 75.94 233 ARG A C 1
ATOM 1904 O O . ARG A 1 233 ? -3.911 7.713 -11.837 1.00 75.94 233 ARG A O 1
#

Radius of gyration: 19.17 Å; Cα contacts (8 Å, |Δi|>4): 318; chains: 1; bounding box: 43×45×62 Å

pLDDT: mean 88.08, std 12.99, range [35.78, 98.31]

Sequence (233 aa):
MTERTEPPRAGPPRTPRSPEIRRILGKVRGVFGSLDTYSCLDQRDRREFSYYQDLYEEALLAIDEKSLARTLEPVDLQDYPQVLAFPRYDIRAALFIGSFDPFQMTHLAAALRYLASPEASAPLVFIIPEGHDNPDKPRRSEYSYRSQMIRWQIEGVFQPLIHPLDIGRDADTIEIVRRFISRFPGARIHITHLVGSDVLPLALKWLPKDMEVWEAEAKYQGVSFRYDIFTIR

Secondary structure (DSSP, 8-state):
-----PPPPPPS-PPP-SHHHHHHHHHHHHHHHGGGG-TT--HHHHHHHHHHHHHHHHHHHHHHHHHHTTSS-----TTTTTS---GGGEEEEEEE----SPP-HHHHHHHHHHHHSTT--SS-EEE----S--TT-TTPPPHHHHHHHHHHHHTTTTTTTEEE----TT--HHHHHHHHHTTSTT-EEEEEEEEETTTHHHHHHHHHHHHHHHHHHHHHTT-EEEEEEEEE-